Protein AF-A0A812WYD0-F1 (afdb_monomer_lite)

Sequence (330 aa):
MAATAWLPIARGDALPENALAVGTYGVDGMVYVGRLNGEVGKINLKDGKMWNFRAHHQSHSYNAEILTCSEVYKWVALNKGDPIPAHAVAGGQTPTDGLVFVGHSSLEPGKINVSDGKMNHFWSHNQGKCYSALILVVEPAVAEVAPLEPDRPARVGPAAPSLPSSFPNLVRLSQEELAQLKANEVLQRDLLQDLPGVQDYIGQLRELSQENAKRAEELLLRQEGVQGLIQQYEQDLASTHSLRSRVLDLAAERDRVKAQQSPDVLARRLQTEAAADDHEAEAILTDVLEQAQSLEASSLSDFSRKFLQSKKQKHAKLALKEMILMPGTN

pLDDT: mean 92.48, std 9.98, range [46.47, 98.69]

Radius of gyration: 42.1 Å; chains: 1; bounding box: 96×55×134 Å

Foldseek 3Di:
DPQKDWAKFFAPAADDPQFAWLAQDDPLGIWTWWADPLWIWTFGDDPNGTHWTFWQPRHTDRITITMGGPADKDWAKAFAFAADDPQFAWSGQDPVQGTWGWWADPSTIGTFGDDPRTTHWTAYNPPGTDRMTTTMHGDPPPVCCPVPPPPVPPPPQPPQQDDDPDDPVVVPDDPVVVVVCVVDPVNVVVSVCPDPSNVVSVVSVVVVVVVVVVVVVVVVVVVVVVVVVVVVVVVVVVVVVVVVVVVVVVVVVVVVVCVCVQLVNLLVVLLVLLVVLVVVLVVLVVVCVVVVVDDDPVNVVVSVVSSVVSNVSSVVSNVVSVVSPPPDPD

Structure (mmCIF, N/CA/C/O backbone):
data_AF-A0A812WYD0-F1
#
_entry.id   AF-A0A812WYD0-F1
#
loop_
_atom_site.group_PDB
_atom_site.id
_atom_site.type_symbol
_atom_site.label_atom_id
_atom_site.label_alt_id
_atom_site.label_comp_id
_atom_site.label_asym_id
_atom_site.label_entity_id
_atom_site.label_seq_id
_atom_site.pdbx_PDB_ins_code
_atom_site.Cartn_x
_atom_site.Cartn_y
_atom_site.Cartn_z
_atom_site.occupancy
_atom_site.B_iso_or_equiv
_atom_site.auth_seq_id
_atom_site.auth_comp_id
_atom_site.auth_asym_id
_atom_site.auth_atom_id
_atom_site.pdbx_PDB_model_num
ATOM 1 N N . MET A 1 1 ? 24.727 -7.096 -4.965 1.00 62.03 1 MET A N 1
ATOM 2 C CA . MET A 1 1 ? 24.140 -6.990 -3.608 1.00 62.03 1 MET A CA 1
ATOM 3 C C . MET A 1 1 ? 22.852 -7.797 -3.590 1.00 62.03 1 MET A C 1
ATOM 5 O O . MET A 1 1 ? 22.341 -8.080 -4.665 1.00 62.03 1 MET A O 1
ATOM 9 N N . ALA A 1 2 ? 22.359 -8.228 -2.427 1.00 81.25 2 ALA A N 1
ATOM 10 C CA . ALA A 1 2 ? 21.029 -8.836 -2.371 1.00 81.25 2 ALA A CA 1
ATOM 11 C C . ALA A 1 2 ? 19.978 -7.790 -2.776 1.00 81.25 2 ALA A C 1
ATOM 13 O O . ALA A 1 2 ? 20.104 -6.635 -2.378 1.00 81.25 2 ALA A O 1
ATOM 14 N N . ALA A 1 3 ? 18.961 -8.200 -3.538 1.00 92.19 3 ALA A N 1
ATOM 15 C CA . ALA A 1 3 ? 17.892 -7.314 -4.007 1.00 92.19 3 ALA A CA 1
ATOM 16 C C . ALA A 1 3 ? 17.149 -6.608 -2.860 1.00 92.19 3 ALA A C 1
ATOM 18 O O . ALA A 1 3 ? 16.684 -5.478 -2.996 1.00 92.19 3 ALA A O 1
ATOM 19 N N . THR A 1 4 ? 17.073 -7.288 -1.715 1.00 96.94 4 THR A N 1
ATOM 20 C CA . THR A 1 4 ? 16.511 -6.771 -0.471 1.00 96.94 4 THR A CA 1
ATOM 21 C C . THR A 1 4 ? 17.482 -6.968 0.675 1.00 96.94 4 THR A C 1
ATOM 23 O O . THR A 1 4 ? 18.112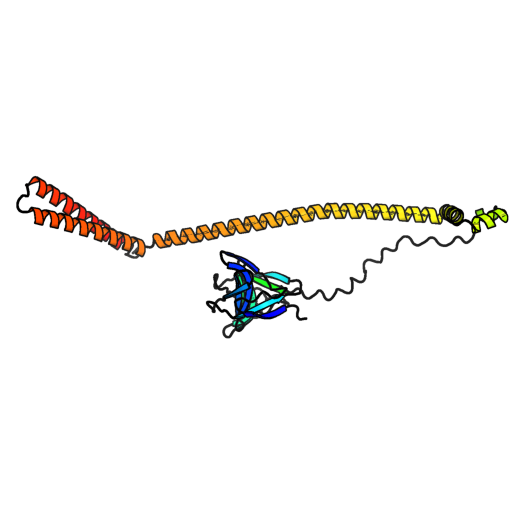 -8.027 0.772 1.00 96.94 4 THR A O 1
ATOM 26 N N . ALA A 1 5 ? 17.533 -6.008 1.591 1.00 97.44 5 ALA A N 1
ATOM 27 C CA . ALA A 1 5 ? 18.286 -6.126 2.830 1.00 97.44 5 ALA A CA 1
ATOM 28 C C . ALA A 1 5 ? 17.472 -5.613 4.020 1.00 97.44 5 ALA A C 1
ATOM 30 O O . ALA A 1 5 ? 16.655 -4.705 3.897 1.00 97.44 5 ALA A O 1
ATOM 31 N N . TRP A 1 6 ? 17.717 -6.205 5.185 1.00 98.31 6 TRP A N 1
ATOM 32 C CA . TRP A 1 6 ? 17.203 -5.720 6.459 1.00 98.31 6 TRP A CA 1
ATOM 33 C C . TRP A 1 6 ? 18.342 -5.011 7.180 1.00 98.31 6 TRP A C 1
ATOM 35 O O . TRP A 1 6 ? 19.369 -5.628 7.460 1.00 98.31 6 TRP A O 1
ATOM 45 N N . LEU A 1 7 ? 18.186 -3.712 7.422 1.00 98.19 7 LEU A N 1
ATOM 46 C CA . LEU A 1 7 ? 19.214 -2.880 8.045 1.00 98.19 7 LEU A CA 1
ATOM 47 C C . LEU A 1 7 ? 18.763 -2.453 9.440 1.00 98.19 7 LEU A C 1
ATOM 49 O O . LEU A 1 7 ? 17.610 -2.049 9.583 1.00 98.19 7 LEU A O 1
ATOM 53 N N . PRO A 1 8 ? 19.625 -2.510 10.468 1.00 98.44 8 PRO A N 1
ATOM 54 C CA . PRO A 1 8 ? 19.265 -2.019 11.791 1.00 98.44 8 PRO A CA 1
ATOM 55 C C . PRO A 1 8 ? 18.945 -0.521 11.731 1.00 98.44 8 PRO A C 1
ATOM 57 O O . PRO A 1 8 ? 19.616 0.235 11.030 1.00 98.44 8 PRO A O 1
ATOM 60 N N . ILE A 1 9 ? 17.924 -0.098 12.472 1.00 98.69 9 ILE A N 1
ATOM 61 C CA . ILE A 1 9 ? 17.538 1.306 12.601 1.00 98.69 9 ILE A CA 1
ATOM 62 C C . ILE A 1 9 ? 17.024 1.591 14.014 1.00 98.69 9 ILE A C 1
ATOM 64 O O . ILE A 1 9 ? 16.262 0.802 14.588 1.00 98.69 9 ILE A O 1
ATOM 68 N N . ALA A 1 10 ? 17.425 2.729 14.572 1.00 98.56 10 ALA A N 1
ATOM 69 C CA . ALA A 1 10 ? 16.979 3.218 15.866 1.00 98.56 10 ALA A CA 1
ATOM 70 C C . ALA A 1 10 ? 16.216 4.543 15.738 1.00 98.56 10 ALA A C 1
ATOM 72 O O . ALA A 1 10 ? 16.289 5.260 14.739 1.00 98.56 10 ALA A O 1
ATOM 73 N N . ARG A 1 11 ? 15.456 4.891 16.778 1.00 98.38 11 ARG A N 1
ATOM 74 C CA . ARG A 1 11 ? 14.742 6.169 16.853 1.00 98.38 11 ARG A CA 1
ATOM 75 C C . ARG A 1 11 ? 15.717 7.339 16.701 1.00 98.38 11 ARG A C 1
ATOM 77 O O . ARG A 1 11 ? 16.665 7.469 17.467 1.00 98.38 11 ARG A O 1
ATOM 84 N N . GLY A 1 12 ? 15.390 8.253 15.792 1.00 98.25 12 GLY A N 1
ATOM 85 C CA . GLY A 1 12 ? 16.189 9.438 15.482 1.00 98.25 12 GLY A CA 1
ATOM 86 C C . GLY A 1 12 ? 17.184 9.238 14.338 1.00 98.25 12 GLY A C 1
ATOM 87 O O . GLY A 1 12 ? 17.736 10.233 13.857 1.00 98.25 12 GLY A O 1
ATOM 88 N N . ASP A 1 13 ? 17.362 8.006 13.862 1.00 98.62 13 ASP A N 1
ATOM 89 C CA . ASP A 1 13 ? 18.187 7.729 12.692 1.00 98.62 13 ASP A CA 1
ATOM 90 C C . ASP A 1 13 ? 17.505 8.224 11.416 1.00 98.62 13 ASP A C 1
ATOM 92 O O . ASP A 1 13 ? 16.274 8.211 11.278 1.00 98.62 13 ASP A O 1
ATOM 96 N N . ALA A 1 14 ? 18.325 8.668 10.465 1.00 98.44 14 ALA A N 1
ATOM 97 C CA . ALA A 1 14 ? 17.870 8.895 9.103 1.00 98.44 14 ALA A CA 1
ATOM 98 C C . ALA A 1 14 ? 17.524 7.554 8.444 1.00 98.44 14 ALA A C 1
ATOM 100 O O . ALA A 1 14 ? 18.123 6.522 8.752 1.00 98.44 14 ALA A O 1
ATOM 101 N N . LEU A 1 15 ? 16.563 7.573 7.523 1.00 98.50 15 LEU A N 1
ATOM 102 C CA . LEU A 1 15 ? 16.261 6.384 6.740 1.00 98.50 15 LEU A CA 1
ATOM 103 C C . LEU A 1 15 ? 17.431 6.051 5.805 1.00 98.50 15 LEU A C 1
ATOM 105 O O . LEU A 1 15 ? 17.994 6.968 5.201 1.00 98.50 15 LEU A O 1
ATOM 109 N N . PRO A 1 16 ? 17.791 4.765 5.657 1.00 98.06 16 PRO A N 1
ATOM 110 C CA . PRO A 1 16 ? 18.748 4.359 4.644 1.00 98.06 16 PRO A CA 1
ATOM 111 C C . PRO A 1 16 ? 18.184 4.609 3.243 1.00 98.06 16 PRO A C 1
ATOM 113 O O . PRO A 1 16 ? 16.968 4.656 3.031 1.00 98.06 16 PRO A O 1
ATOM 116 N N . GLU A 1 17 ? 19.084 4.728 2.271 1.00 96.69 17 GLU A N 1
ATOM 117 C CA . GLU A 1 17 ? 18.706 4.779 0.864 1.00 96.69 17 GLU A CA 1
ATOM 118 C C . GLU A 1 17 ? 17.900 3.528 0.482 1.00 96.69 17 GLU A C 1
ATOM 120 O O . GLU A 1 17 ? 18.163 2.424 0.968 1.00 96.69 17 GLU A O 1
ATOM 125 N N . ASN A 1 18 ? 16.904 3.705 -0.387 1.00 97.19 18 ASN A N 1
ATOM 126 C CA . ASN A 1 18 ? 16.014 2.639 -0.852 1.00 97.19 18 ASN A CA 1
ATOM 127 C C . ASN A 1 18 ? 15.172 1.973 0.252 1.00 97.19 18 ASN A C 1
ATOM 129 O O . ASN A 1 18 ? 14.714 0.842 0.077 1.00 97.19 18 ASN A O 1
ATOM 133 N N . ALA A 1 19 ? 14.952 2.651 1.387 1.00 97.94 19 ALA A N 1
ATOM 134 C CA . ALA A 1 19 ? 13.981 2.220 2.388 1.00 97.94 19 ALA A CA 1
ATOM 135 C C . ALA A 1 19 ? 12.588 2.049 1.759 1.00 97.94 19 ALA A C 1
ATOM 137 O O . ALA A 1 19 ? 12.065 2.957 1.110 1.00 97.94 19 ALA A O 1
ATOM 138 N N . LEU A 1 20 ? 11.974 0.885 1.969 1.00 97.75 20 LEU A N 1
ATOM 139 C CA . LEU A 1 20 ? 10.729 0.526 1.302 1.00 97.75 20 LEU A CA 1
ATOM 140 C C . LEU A 1 20 ? 9.522 1.207 1.962 1.00 97.75 20 LEU A C 1
ATOM 142 O O . LEU A 1 20 ? 9.038 0.771 3.014 1.00 97.75 20 LEU A O 1
ATOM 146 N N . ALA A 1 21 ? 9.025 2.263 1.322 1.00 97.69 21 ALA A N 1
ATOM 147 C CA . ALA A 1 21 ? 7.782 2.929 1.690 1.00 97.69 21 ALA A CA 1
ATOM 148 C C . ALA A 1 21 ? 6.563 2.128 1.203 1.00 97.69 21 ALA A C 1
ATOM 150 O O . ALA A 1 21 ? 6.546 1.624 0.082 1.00 97.69 21 ALA A O 1
ATOM 151 N N . VAL A 1 22 ? 5.524 2.038 2.035 1.00 96.50 22 VAL A N 1
ATOM 152 C CA . VAL A 1 22 ? 4.245 1.408 1.657 1.00 96.50 22 VAL A CA 1
ATOM 153 C C . VAL A 1 22 ? 3.220 2.450 1.217 1.00 96.50 22 VAL A C 1
ATOM 155 O O . VAL A 1 22 ? 2.427 2.197 0.314 1.00 96.50 22 VAL A O 1
ATOM 158 N N . GLY A 1 23 ? 3.224 3.623 1.851 1.00 92.88 23 GLY A N 1
ATOM 159 C CA . GLY A 1 23 ? 2.300 4.714 1.555 1.00 92.88 23 GLY A CA 1
ATOM 160 C C . GLY A 1 23 ? 2.009 5.585 2.774 1.00 92.88 23 GLY A C 1
ATOM 161 O O . GLY A 1 23 ? 2.619 5.428 3.832 1.00 92.88 23 GLY A O 1
ATOM 162 N N . THR A 1 24 ? 1.062 6.509 2.624 1.00 92.88 24 THR A N 1
ATOM 163 C CA . THR A 1 24 ? 0.614 7.390 3.711 1.00 92.88 24 THR A CA 1
ATOM 164 C C . THR A 1 24 ? -0.497 6.724 4.521 1.00 92.88 24 THR A C 1
ATOM 166 O O . THR A 1 24 ? -1.505 6.300 3.957 1.00 92.88 24 THR A O 1
ATOM 169 N N . TYR A 1 25 ? -0.347 6.665 5.844 1.00 89.19 25 TYR A N 1
ATOM 170 C CA . TYR A 1 25 ? -1.279 5.998 6.748 1.00 89.19 25 TYR A CA 1
ATOM 171 C C . TYR A 1 25 ? -1.790 6.940 7.851 1.00 89.19 25 TYR A C 1
ATOM 173 O O . TYR A 1 25 ? -1.135 7.149 8.872 1.00 89.19 25 TYR A O 1
ATOM 181 N N . GLY A 1 26 ? -2.997 7.485 7.672 1.00 89.88 26 GLY A N 1
ATOM 182 C CA . GLY A 1 26 ? -3.686 8.297 8.683 1.00 89.88 26 GLY A CA 1
ATOM 183 C C . GLY A 1 26 ? -2.818 9.428 9.251 1.00 89.88 26 GLY A C 1
ATOM 184 O O . GLY A 1 26 ? -2.253 10.223 8.506 1.00 89.88 26 GLY A O 1
ATOM 185 N N . VAL A 1 27 ? -2.705 9.477 10.582 1.00 89.19 27 VAL A N 1
ATOM 186 C CA . VAL A 1 27 ? -1.883 10.466 11.307 1.00 89.19 27 VAL A CA 1
ATOM 187 C C . VAL A 1 27 ? -0.388 10.132 11.334 1.00 89.19 27 VAL A C 1
ATOM 189 O O . VAL A 1 27 ? 0.410 10.994 11.687 1.00 89.19 27 VAL A O 1
ATOM 192 N N . ASP A 1 28 ? -0.000 8.900 10.980 1.00 90.12 28 ASP A N 1
ATOM 193 C CA . ASP A 1 28 ? 1.402 8.457 10.991 1.00 90.12 28 ASP A CA 1
ATOM 194 C C . ASP A 1 28 ? 2.197 9.013 9.791 1.00 90.12 28 ASP A C 1
ATOM 196 O O . ASP A 1 28 ? 3.426 8.948 9.785 1.00 90.12 28 ASP A O 1
ATOM 200 N N . GLY A 1 29 ? 1.518 9.565 8.777 1.00 94.88 29 GLY A N 1
ATOM 201 C CA . GLY A 1 29 ? 2.159 10.027 7.547 1.00 94.88 29 GLY A CA 1
ATOM 202 C C . GLY A 1 29 ? 2.693 8.860 6.713 1.00 94.88 29 GLY A C 1
ATOM 203 O O . GLY A 1 29 ? 2.079 7.795 6.669 1.00 94.88 29 GLY A O 1
ATOM 204 N N . MET A 1 30 ? 3.816 9.063 6.023 1.00 97.31 30 MET A N 1
ATOM 205 C CA . MET A 1 30 ? 4.474 8.007 5.247 1.00 97.31 30 MET A CA 1
ATOM 206 C C . MET A 1 30 ? 4.996 6.901 6.174 1.00 97.31 30 MET A C 1
ATOM 208 O O . MET A 1 30 ? 5.739 7.185 7.117 1.00 97.31 30 MET A O 1
ATOM 212 N N . VAL A 1 31 ? 4.646 5.647 5.887 1.00 97.88 31 VAL A N 1
ATOM 213 C CA . VAL A 1 31 ? 5.094 4.478 6.654 1.00 97.88 31 VAL A CA 1
ATOM 214 C C . VAL A 1 31 ? 5.968 3.548 5.821 1.00 97.88 31 VAL A C 1
ATOM 216 O O . VAL A 1 31 ? 5.783 3.389 4.612 1.00 97.88 31 VAL A O 1
ATOM 219 N N . TYR A 1 32 ? 6.912 2.908 6.503 1.00 98.50 32 TYR A N 1
ATOM 220 C CA . TYR A 1 32 ? 7.924 2.037 5.914 1.00 98.50 32 TYR A CA 1
ATOM 221 C C . TYR A 1 32 ? 7.813 0.626 6.477 1.00 98.50 32 TYR A C 1
ATOM 223 O O . TYR A 1 32 ? 7.309 0.422 7.587 1.00 98.50 32 TYR A O 1
ATOM 231 N N . VAL A 1 33 ? 8.293 -0.354 5.716 1.00 98.38 33 VAL A N 1
ATOM 232 C CA . VAL A 1 33 ? 8.345 -1.745 6.171 1.00 98.38 33 VAL A CA 1
ATOM 233 C C . VAL A 1 33 ? 9.499 -1.924 7.151 1.00 98.38 33 VAL A C 1
ATOM 235 O O . VAL A 1 33 ? 10.663 -1.731 6.801 1.00 98.38 33 VAL A O 1
ATOM 238 N N . GLY A 1 34 ? 9.176 -2.343 8.371 1.00 98.44 34 GLY A N 1
ATOM 239 C CA . GLY A 1 34 ? 10.163 -2.759 9.360 1.00 98.44 34 GLY A CA 1
ATOM 240 C C . GLY A 1 34 ? 9.911 -4.170 9.866 1.00 98.44 34 GLY A C 1
ATOM 241 O O . GLY A 1 34 ? 8.850 -4.752 9.625 1.00 98.44 34 GLY A O 1
ATOM 242 N N . ARG A 1 35 ? 10.866 -4.704 10.621 1.00 98.38 35 ARG A N 1
ATOM 243 C CA . ARG A 1 35 ? 10.666 -5.902 11.435 1.00 98.38 35 ARG A CA 1
ATOM 244 C C . ARG A 1 35 ? 11.405 -5.809 12.762 1.00 98.38 35 ARG A C 1
ATOM 246 O O . ARG A 1 35 ? 12.396 -5.095 12.882 1.00 98.38 35 ARG A O 1
ATOM 253 N N . LEU A 1 36 ? 10.958 -6.587 13.739 1.00 98.19 36 LEU A N 1
ATOM 254 C CA . LEU A 1 36 ? 11.714 -6.848 14.961 1.00 98.19 36 LEU A CA 1
ATOM 255 C C . LEU A 1 36 ? 11.460 -8.285 15.406 1.00 98.19 36 LEU A C 1
ATOM 257 O O . LEU A 1 36 ? 10.308 -8.703 15.505 1.00 98.19 36 LEU A O 1
ATOM 261 N N . ASN A 1 37 ? 12.527 -9.039 15.683 1.00 97.06 37 ASN A N 1
ATOM 262 C CA . ASN A 1 37 ? 12.451 -10.458 16.061 1.00 97.06 37 ASN A CA 1
ATOM 263 C C . ASN A 1 37 ? 11.669 -11.305 15.037 1.00 97.06 37 ASN A C 1
ATOM 265 O O . ASN A 1 37 ? 10.836 -12.132 15.401 1.00 97.06 37 ASN A O 1
ATOM 269 N N . GLY A 1 38 ? 11.891 -11.040 13.745 1.00 96.75 38 GLY A N 1
ATOM 270 C CA . GLY A 1 38 ? 11.232 -11.736 12.637 1.00 96.75 38 GLY A CA 1
ATOM 271 C C . GLY A 1 38 ? 9.775 -11.335 12.373 1.00 96.75 38 GLY A C 1
ATOM 272 O O . GLY A 1 38 ? 9.212 -11.765 11.368 1.00 96.75 38 GLY A O 1
ATOM 273 N N . GLU A 1 39 ? 9.160 -10.498 13.215 1.00 98.00 39 GLU A N 1
ATOM 274 C CA . GLU A 1 39 ? 7.801 -9.998 13.001 1.00 98.00 39 GLU A CA 1
ATOM 275 C C . GLU A 1 39 ? 7.809 -8.697 12.188 1.00 98.00 39 GLU A C 1
ATOM 277 O O . GLU A 1 39 ? 8.424 -7.715 12.598 1.00 98.00 39 GLU A O 1
ATOM 282 N N . VAL A 1 40 ? 7.101 -8.689 11.053 1.00 98.31 40 VAL A N 1
ATOM 283 C CA . VAL A 1 40 ? 6.966 -7.529 10.155 1.00 98.31 40 VAL A CA 1
ATOM 284 C C . VAL A 1 40 ? 5.912 -6.551 10.675 1.00 98.31 40 VAL A C 1
ATOM 286 O O . VAL A 1 40 ? 4.850 -6.958 11.153 1.00 98.31 40 VAL A O 1
ATOM 289 N N . GLY A 1 41 ? 6.183 -5.256 10.537 1.00 98.12 41 GLY A N 1
ATOM 290 C CA . GLY A 1 41 ? 5.293 -4.179 10.953 1.00 98.12 41 GLY A CA 1
ATOM 291 C C . GLY A 1 41 ? 5.621 -2.842 10.291 1.00 98.12 41 GLY A C 1
ATOM 292 O O . GLY A 1 41 ? 6.342 -2.780 9.293 1.00 98.12 41 GLY A O 1
ATOM 293 N N . LYS A 1 42 ? 5.080 -1.760 10.855 1.00 97.88 42 LYS A N 1
ATOM 294 C CA . LYS A 1 42 ? 5.245 -0.393 10.348 1.00 97.88 42 LYS A CA 1
ATOM 295 C C . LYS A 1 42 ? 6.351 0.345 11.084 1.00 97.88 42 LYS A C 1
ATOM 297 O O . LYS A 1 42 ? 6.417 0.290 12.309 1.00 97.88 42 LYS A O 1
ATOM 302 N N . ILE A 1 43 ? 7.142 1.108 10.341 1.00 98.56 43 ILE A N 1
ATOM 303 C CA . ILE A 1 43 ? 7.973 2.192 10.862 1.00 98.56 43 ILE A CA 1
ATOM 304 C C . ILE A 1 43 ? 7.311 3.512 10.474 1.00 98.56 43 ILE A C 1
ATOM 306 O O . ILE A 1 43 ? 7.043 3.738 9.295 1.00 98.56 43 ILE A O 1
ATOM 310 N N . ASN A 1 44 ? 7.040 4.373 11.455 1.00 97.88 44 ASN A N 1
ATOM 311 C CA . ASN A 1 44 ? 6.599 5.746 11.210 1.00 97.88 44 ASN A CA 1
ATOM 312 C C . ASN A 1 44 ? 7.737 6.742 11.448 1.00 97.88 44 ASN A C 1
ATOM 314 O O . ASN A 1 44 ? 8.742 6.423 12.095 1.00 97.88 44 ASN A O 1
ATOM 318 N N . LEU A 1 45 ? 7.574 7.947 10.901 1.00 98.06 45 LEU A N 1
ATOM 319 C CA . LEU A 1 45 ? 8.593 8.985 10.952 1.00 98.06 45 LEU A CA 1
ATOM 320 C C . LEU A 1 45 ? 8.188 10.152 11.842 1.00 98.06 45 LEU A C 1
ATOM 322 O O . LEU A 1 45 ? 7.011 10.454 12.025 1.00 98.06 45 LEU A O 1
ATOM 326 N N . LYS A 1 46 ? 9.202 10.852 12.337 1.00 97.50 46 LYS A N 1
ATOM 327 C CA . LYS A 1 46 ? 9.086 12.183 12.918 1.00 97.50 46 LYS A CA 1
ATOM 328 C C . LYS A 1 46 ? 10.258 13.008 12.407 1.00 97.50 46 LYS A C 1
ATOM 330 O O . LYS A 1 46 ? 11.400 12.574 12.520 1.00 97.50 46 LYS A O 1
ATOM 335 N N . ASP A 1 47 ? 9.967 14.152 11.794 1.00 97.06 47 ASP A N 1
ATOM 336 C CA . ASP A 1 47 ? 10.978 15.049 11.215 1.00 97.06 47 ASP A CA 1
ATOM 337 C C . ASP A 1 47 ? 11.913 14.334 10.213 1.00 97.06 47 ASP A C 1
ATOM 339 O O . ASP A 1 47 ? 13.129 14.517 10.217 1.00 97.06 47 ASP A O 1
ATOM 343 N N . GLY A 1 48 ? 11.340 13.451 9.381 1.00 96.50 48 GLY A N 1
ATOM 344 C CA . GLY A 1 48 ? 12.068 12.672 8.366 1.00 96.50 48 GLY A CA 1
ATOM 345 C C . GLY A 1 48 ? 12.941 11.535 8.913 1.00 96.50 48 GLY A C 1
ATOM 346 O O . GLY A 1 48 ? 13.645 10.882 8.146 1.00 96.50 48 GLY A O 1
ATOM 347 N N . LYS A 1 49 ? 12.900 11.283 10.223 1.00 98.44 49 LYS A N 1
ATOM 348 C CA . LYS A 1 49 ? 13.707 10.273 10.918 1.00 98.44 49 LYS A CA 1
ATOM 349 C C . LYS A 1 49 ? 12.832 9.175 11.501 1.00 98.44 49 LYS A C 1
ATOM 351 O O . LYS A 1 49 ? 11.652 9.404 11.773 1.00 98.44 49 LYS A O 1
ATOM 356 N N . MET A 1 50 ? 13.406 7.994 11.721 1.00 98.25 50 MET A N 1
ATOM 357 C CA . MET A 1 50 ? 12.716 6.874 12.367 1.00 98.25 50 MET A CA 1
ATOM 358 C C . MET A 1 50 ? 12.150 7.322 13.721 1.00 98.25 50 MET A C 1
ATOM 360 O O . MET A 1 50 ? 12.874 7.881 14.549 1.00 98.25 50 MET A O 1
ATOM 364 N N . TRP A 1 51 ? 10.857 7.090 13.958 1.00 98.19 51 TRP A N 1
ATOM 365 C CA . TRP A 1 51 ? 10.208 7.429 15.223 1.00 98.19 51 TRP A CA 1
ATOM 366 C C . TRP A 1 51 ? 9.841 6.199 16.048 1.00 98.19 51 TRP A C 1
ATOM 368 O O . TRP A 1 51 ? 10.318 6.072 17.177 1.00 98.19 51 TRP A O 1
ATOM 378 N N . ASN A 1 52 ? 9.002 5.301 15.525 1.00 98.19 52 ASN A N 1
ATOM 379 C CA . ASN A 1 52 ? 8.672 4.029 16.170 1.00 98.19 52 ASN A CA 1
ATOM 380 C C . ASN A 1 52 ? 8.490 2.911 15.152 1.00 98.19 52 ASN A C 1
ATOM 382 O O . ASN A 1 52 ? 7.948 3.126 14.069 1.00 98.19 52 ASN A O 1
ATOM 386 N N . PHE A 1 53 ? 8.820 1.697 15.582 1.00 98.31 53 PHE A N 1
ATOM 387 C CA . PHE A 1 53 ? 8.326 0.464 14.985 1.00 98.31 53 PHE A CA 1
ATOM 388 C C . PHE A 1 53 ? 7.069 -0.020 15.721 1.00 98.31 53 PHE A C 1
ATOM 390 O O . PHE A 1 53 ? 7.030 0.041 16.951 1.00 98.31 53 PHE A O 1
ATOM 397 N N . ARG A 1 54 ? 6.056 -0.513 14.999 1.00 97.75 54 ARG A N 1
ATOM 398 C CA . ARG A 1 54 ? 4.838 -1.133 15.554 1.00 97.75 54 ARG A CA 1
ATOM 399 C C . ARG A 1 54 ? 4.456 -2.378 14.763 1.00 97.75 54 ARG A C 1
ATOM 401 O O . ARG A 1 54 ? 4.428 -2.336 13.535 1.00 97.75 54 ARG A O 1
ATOM 408 N N . ALA A 1 55 ? 4.079 -3.445 15.457 1.00 97.44 55 ALA A N 1
ATOM 409 C CA . ALA A 1 55 ? 3.588 -4.679 14.845 1.00 97.44 55 ALA A CA 1
ATOM 410 C C . ALA A 1 55 ? 2.364 -5.218 15.598 1.00 97.44 55 ALA A C 1
ATOM 412 O O . ALA A 1 55 ? 1.874 -4.591 16.536 1.00 97.44 55 ALA A O 1
ATOM 413 N N . HIS A 1 56 ? 1.849 -6.375 15.182 1.00 94.94 56 HIS A N 1
ATOM 414 C CA . HIS A 1 56 ? 0.675 -6.979 15.811 1.00 94.94 56 HIS A CA 1
ATOM 415 C C . HIS A 1 56 ? 0.918 -7.337 17.288 1.00 94.94 56 HIS A C 1
ATOM 417 O O . HIS A 1 56 ? 0.132 -6.945 18.144 1.00 94.94 56 HIS A O 1
ATOM 423 N N . HIS A 1 57 ? 2.022 -8.024 17.609 1.00 92.56 57 HIS A N 1
ATOM 424 C CA . HIS A 1 57 ? 2.334 -8.407 18.995 1.00 92.56 57 HIS A CA 1
ATOM 425 C C . HIS A 1 57 ? 3.255 -7.416 19.713 1.00 92.56 57 HIS A C 1
ATOM 427 O O . HIS A 1 57 ? 3.566 -7.599 20.889 1.00 92.56 57 HIS A O 1
ATOM 433 N N . GLN A 1 58 ? 3.688 -6.355 19.030 1.00 86.75 58 GLN A N 1
ATOM 434 C CA . GLN A 1 58 ? 4.590 -5.355 19.587 1.00 86.75 58 GLN A CA 1
ATOM 435 C C . GLN A 1 58 ? 3.920 -3.987 19.610 1.00 86.75 58 GLN A C 1
ATOM 437 O O . GLN A 1 58 ? 3.661 -3.396 18.563 1.00 86.75 58 GLN A O 1
ATOM 442 N N . SER A 1 59 ? 3.678 -3.469 20.819 1.00 88.62 59 SER A N 1
ATOM 443 C CA . SER A 1 59 ? 3.056 -2.155 21.027 1.00 88.62 59 SER A CA 1
ATOM 444 C C . SER A 1 59 ? 3.826 -1.049 20.303 1.00 88.62 59 SER A C 1
ATOM 446 O O . SER A 1 59 ? 3.288 -0.394 19.408 1.00 88.62 59 SER A O 1
ATOM 448 N N . HIS A 1 60 ? 5.087 -0.850 20.688 1.00 93.06 60 HIS A N 1
ATOM 449 C CA . HIS A 1 60 ? 6.038 0.017 20.010 1.00 93.06 60 HIS A CA 1
ATOM 450 C C . HIS A 1 60 ? 7.470 -0.376 20.391 1.00 93.06 60 HIS A C 1
ATOM 452 O O . HIS A 1 60 ? 7.707 -0.857 21.498 1.00 93.06 60 HIS A O 1
ATOM 458 N N . SER A 1 61 ? 8.419 -0.143 19.487 1.00 97.69 61 SER A N 1
ATOM 459 C CA . SER A 1 61 ? 9.854 -0.276 19.745 1.00 97.69 61 SER A CA 1
ATOM 460 C C . SER A 1 61 ? 10.620 0.910 19.163 1.00 97.69 61 SER A C 1
ATOM 462 O O . SER A 1 61 ? 10.224 1.485 18.145 1.00 97.69 61 SER A O 1
ATOM 464 N N . TYR A 1 62 ? 11.730 1.259 19.814 1.00 98.25 62 TYR A N 1
ATOM 465 C CA . TYR A 1 62 ? 12.670 2.292 19.367 1.00 98.25 62 TYR A CA 1
ATOM 466 C C . TYR A 1 62 ? 13.833 1.731 18.555 1.00 98.25 62 TYR A C 1
ATOM 468 O O . TYR A 1 62 ? 14.631 2.507 18.050 1.00 98.25 62 TYR A O 1
ATOM 476 N N . ASN A 1 63 ? 13.927 0.407 18.441 1.00 98.25 63 ASN A N 1
ATOM 477 C CA . ASN A 1 63 ? 14.915 -0.285 17.624 1.00 98.25 63 ASN A CA 1
ATOM 478 C C . ASN A 1 63 ? 14.195 -1.326 16.771 1.00 98.25 63 ASN A C 1
ATOM 480 O O . ASN A 1 63 ? 13.286 -2.009 17.257 1.00 98.25 63 ASN A O 1
ATOM 484 N N . ALA A 1 64 ? 14.593 -1.434 15.514 1.00 98.38 64 ALA A N 1
ATOM 485 C CA . ALA A 1 64 ? 14.053 -2.389 14.561 1.00 98.38 64 ALA A CA 1
ATOM 486 C C . ALA A 1 64 ? 15.081 -2.658 13.460 1.00 98.38 64 ALA A C 1
ATOM 488 O O . ALA A 1 64 ? 16.188 -2.121 13.468 1.00 98.38 64 ALA A O 1
ATOM 489 N N . GLU A 1 65 ? 14.692 -3.470 12.492 1.00 98.62 65 GLU A N 1
ATOM 490 C CA . GLU A 1 65 ? 15.306 -3.485 11.175 1.00 98.62 65 GLU A CA 1
ATOM 491 C C . GLU A 1 65 ? 14.337 -2.840 10.174 1.00 98.62 65 GLU A C 1
ATOM 493 O O . GLU A 1 65 ? 13.123 -3.036 10.271 1.00 98.62 65 GLU A O 1
ATOM 498 N N . ILE A 1 66 ? 14.852 -2.089 9.206 1.00 98.69 66 ILE A N 1
ATOM 499 C CA . ILE A 1 66 ? 14.095 -1.535 8.081 1.00 98.69 66 ILE A CA 1
ATOM 500 C C . ILE A 1 66 ? 14.430 -2.296 6.803 1.00 98.69 66 ILE A C 1
ATOM 502 O O . ILE A 1 66 ? 15.583 -2.664 6.575 1.00 98.69 66 ILE A O 1
ATOM 506 N N . LEU A 1 67 ? 13.415 -2.544 5.980 1.00 98.50 67 LEU A N 1
ATOM 507 C CA . LEU A 1 67 ? 13.596 -3.183 4.686 1.00 98.50 67 LEU A CA 1
ATOM 508 C C . LEU A 1 67 ? 14.066 -2.155 3.657 1.00 98.50 67 LEU A C 1
ATOM 510 O O . LEU A 1 67 ? 13.399 -1.140 3.447 1.00 98.50 67 LEU A O 1
ATOM 514 N N . THR A 1 68 ? 15.168 -2.447 2.978 1.00 98.19 68 THR A N 1
ATOM 515 C CA . THR A 1 68 ? 15.580 -1.754 1.756 1.00 98.19 68 THR A CA 1
ATOM 516 C C . THR A 1 68 ? 15.406 -2.664 0.545 1.00 98.19 68 THR A C 1
ATOM 518 O O . THR A 1 68 ? 15.543 -3.886 0.656 1.00 98.19 68 THR A O 1
ATOM 521 N N . CYS A 1 69 ? 15.075 -2.082 -0.608 1.00 96.94 69 CYS A N 1
ATOM 522 C CA . CYS A 1 69 ? 14.896 -2.807 -1.868 1.00 96.94 69 CYS A CA 1
ATOM 523 C C . CYS A 1 69 ? 15.524 -2.017 -3.017 1.00 96.94 69 CYS A C 1
ATOM 525 O O . CYS A 1 69 ? 15.055 -0.928 -3.331 1.00 96.94 69 CYS A O 1
ATOM 527 N N . SER A 1 70 ? 16.579 -2.554 -3.632 1.00 95.25 70 SER A N 1
ATOM 528 C CA . SER A 1 70 ? 17.280 -1.902 -4.750 1.00 95.25 70 SER A CA 1
ATOM 529 C C . SER A 1 70 ? 16.761 -2.319 -6.127 1.00 95.25 70 SER A C 1
ATOM 531 O O . SER A 1 70 ? 17.133 -1.709 -7.122 1.00 95.25 70 SER A O 1
ATOM 533 N N . GLU A 1 71 ? 15.942 -3.369 -6.190 1.00 94.00 71 GLU A N 1
ATOM 534 C CA . GLU A 1 71 ? 15.384 -3.914 -7.432 1.00 94.00 71 GLU A CA 1
ATOM 535 C C . GLU A 1 71 ? 13.930 -3.478 -7.648 1.00 94.00 71 GLU A C 1
ATOM 537 O O . GLU A 1 71 ? 13.260 -2.977 -6.737 1.00 94.00 71 GLU A O 1
ATOM 542 N N . VAL A 1 72 ? 13.426 -3.728 -8.859 1.00 93.50 72 VAL A N 1
ATOM 543 C CA . VAL A 1 72 ? 12.008 -3.556 -9.189 1.00 93.50 72 VAL A CA 1
ATOM 544 C C . VAL A 1 72 ? 11.173 -4.538 -8.371 1.00 93.50 72 VAL A C 1
ATOM 546 O O . VAL A 1 72 ? 11.456 -5.734 -8.291 1.00 93.50 72 VAL A O 1
ATOM 549 N N . TYR A 1 73 ? 10.113 -4.029 -7.757 1.00 96.44 73 TYR A N 1
ATOM 550 C CA . TYR A 1 73 ? 9.184 -4.824 -6.971 1.00 96.44 73 TYR A CA 1
ATOM 551 C C . TYR A 1 73 ? 7.747 -4.469 -7.330 1.00 96.44 73 TYR A C 1
ATOM 553 O O . TYR A 1 73 ? 7.455 -3.407 -7.882 1.00 96.44 73 TYR A O 1
ATOM 561 N N . LYS A 1 74 ? 6.832 -5.363 -6.967 1.00 96.75 74 LYS A N 1
ATOM 562 C CA . LYS A 1 74 ? 5.395 -5.136 -7.071 1.00 96.75 74 LYS A CA 1
ATOM 563 C C . LYS A 1 74 ? 4.649 -5.709 -5.880 1.00 96.75 74 LYS A C 1
ATOM 565 O O . LYS A 1 74 ? 5.095 -6.642 -5.211 1.00 96.75 74 LYS A O 1
ATOM 570 N N . TRP A 1 75 ? 3.470 -5.151 -5.662 1.00 97.94 75 TRP A N 1
ATOM 571 C CA . TRP A 1 75 ? 2.508 -5.605 -4.672 1.00 97.94 75 TRP A CA 1
ATOM 572 C C . TRP A 1 75 ? 1.481 -6.505 -5.356 1.00 97.94 75 TRP A C 1
ATOM 574 O O . TRP A 1 75 ? 0.716 -6.049 -6.203 1.00 97.94 75 TRP A O 1
ATOM 584 N N . VAL A 1 76 ? 1.481 -7.796 -5.022 1.00 97.62 76 VAL A N 1
ATOM 585 C CA . VAL A 1 76 ? 0.583 -8.788 -5.634 1.00 97.62 76 VAL A CA 1
ATOM 586 C C . VAL A 1 76 ? -0.586 -9.059 -4.700 1.00 97.62 76 VAL A C 1
ATOM 588 O O . VAL A 1 76 ? -0.383 -9.339 -3.521 1.00 97.62 76 VAL A O 1
ATOM 591 N N . ALA A 1 77 ? -1.814 -8.974 -5.209 1.00 97.81 77 ALA A N 1
ATOM 592 C CA . ALA A 1 77 ? -3.000 -9.279 -4.416 1.00 97.81 77 ALA A CA 1
ATOM 593 C C . ALA A 1 77 ? -3.031 -10.767 -4.047 1.00 97.81 77 ALA A C 1
ATOM 595 O O . ALA A 1 77 ? -2.820 -11.626 -4.901 1.00 97.81 77 ALA A O 1
ATOM 596 N N . LEU A 1 78 ? -3.311 -11.053 -2.778 1.00 97.62 78 LEU A N 1
ATOM 597 C CA . LEU A 1 78 ? -3.519 -12.394 -2.249 1.00 97.62 78 LEU A CA 1
ATOM 598 C C . LEU A 1 78 ? -4.767 -12.436 -1.374 1.00 97.62 78 LEU A C 1
ATOM 600 O O . LEU A 1 78 ? -5.010 -11.537 -0.564 1.00 97.62 78 LEU A O 1
ATOM 604 N N . ASN A 1 79 ? -5.506 -13.532 -1.490 1.00 97.88 79 ASN A N 1
ATOM 605 C CA . ASN A 1 79 ? -6.564 -13.943 -0.583 1.00 97.88 79 ASN A CA 1
ATOM 606 C C . ASN A 1 79 ? -6.148 -15.204 0.181 1.00 97.88 79 ASN A C 1
ATOM 608 O O . ASN A 1 79 ? -5.263 -15.958 -0.227 1.00 97.88 79 ASN A O 1
ATOM 612 N N . LYS A 1 80 ? -6.808 -15.463 1.309 1.00 98.06 80 LYS A N 1
ATOM 613 C CA . LYS A 1 80 ? -6.598 -16.682 2.088 1.00 98.06 80 LYS A CA 1
ATOM 614 C C . LYS A 1 80 ? -6.787 -17.922 1.207 1.00 98.06 80 LYS A C 1
ATOM 616 O O . LYS A 1 80 ? -7.833 -18.098 0.593 1.00 98.06 80 LYS A O 1
ATOM 621 N N . GLY A 1 81 ? -5.801 -18.814 1.237 1.00 97.69 81 GLY A N 1
ATOM 622 C CA . GLY A 1 81 ? -5.756 -20.038 0.441 1.00 97.69 81 GLY A CA 1
ATOM 623 C C . GLY A 1 81 ? -5.020 -19.893 -0.893 1.00 97.69 81 GLY A C 1
ATOM 624 O O . GLY A 1 81 ? -4.688 -20.921 -1.489 1.00 97.69 81 GLY A O 1
ATOM 625 N N . ASP A 1 82 ? -4.709 -18.670 -1.330 1.00 98.25 82 ASP A N 1
ATOM 626 C CA . ASP A 1 82 ? -3.911 -18.445 -2.534 1.00 98.25 82 ASP A CA 1
ATOM 627 C C . ASP A 1 82 ? -2.454 -18.883 -2.301 1.00 98.25 82 ASP A C 1
ATOM 629 O O . ASP A 1 82 ? -1.926 -18.709 -1.196 1.00 98.25 82 ASP A O 1
ATOM 633 N N . PRO A 1 83 ? -1.779 -19.468 -3.307 1.00 98.50 83 PRO A N 1
ATOM 634 C CA . PRO A 1 83 ? -0.370 -19.833 -3.193 1.00 98.50 83 PRO A CA 1
ATOM 635 C C . PRO A 1 83 ? 0.503 -18.589 -2.990 1.00 98.50 83 PRO A C 1
ATOM 637 O O . PRO A 1 83 ? 0.264 -17.547 -3.599 1.00 98.50 83 PRO A O 1
ATOM 640 N N . ILE A 1 84 ? 1.544 -18.702 -2.162 1.00 98.56 84 ILE A N 1
ATOM 641 C CA . ILE A 1 84 ? 2.535 -17.631 -2.013 1.00 98.56 84 ILE A CA 1
ATOM 642 C C . ILE A 1 84 ? 3.302 -17.482 -3.340 1.00 98.56 84 ILE A C 1
ATOM 644 O O . ILE A 1 84 ? 3.877 -18.469 -3.807 1.00 98.56 84 ILE A O 1
ATOM 648 N N . PRO A 1 85 ? 3.324 -16.288 -3.967 1.00 97.88 85 PRO A N 1
ATOM 649 C CA . PRO A 1 85 ? 4.023 -16.081 -5.227 1.00 97.88 85 PRO A CA 1
ATOM 650 C C . PRO A 1 85 ? 5.517 -16.382 -5.106 1.00 97.88 85 PRO A C 1
ATOM 652 O O . PRO A 1 85 ? 6.140 -16.141 -4.069 1.00 97.88 85 PRO A O 1
ATOM 655 N N . ALA A 1 86 ? 6.111 -16.858 -6.200 1.00 96.75 86 ALA A N 1
ATOM 656 C CA . ALA A 1 86 ? 7.561 -16.955 -6.298 1.00 96.75 86 ALA A CA 1
ATOM 657 C C . ALA A 1 86 ? 8.200 -15.574 -6.069 1.00 96.75 86 ALA A C 1
ATOM 659 O O . ALA A 1 86 ? 7.634 -14.553 -6.457 1.00 96.75 86 ALA A O 1
ATOM 660 N N . HIS A 1 87 ? 9.380 -15.556 -5.446 1.00 96.50 87 HIS A N 1
ATOM 661 C CA . HIS A 1 87 ? 10.124 -14.332 -5.111 1.00 96.50 87 HIS A CA 1
ATOM 662 C C . HIS A 1 87 ? 9.408 -13.380 -4.135 1.00 96.50 87 HIS A C 1
ATOM 664 O O . HIS A 1 87 ? 9.771 -12.206 -4.024 1.00 96.50 87 HIS A O 1
ATOM 670 N N . ALA A 1 88 ? 8.415 -13.877 -3.390 1.00 97.81 88 ALA A N 1
ATOM 671 C CA . ALA A 1 88 ? 7.858 -13.142 -2.265 1.00 97.81 88 ALA A CA 1
ATOM 672 C C . ALA A 1 88 ? 8.932 -12.881 -1.193 1.00 97.81 88 ALA A C 1
ATOM 674 O O . ALA A 1 88 ? 9.716 -13.768 -0.841 1.00 97.81 88 ALA A O 1
ATOM 675 N N . VAL A 1 89 ? 8.959 -11.663 -0.651 1.00 97.94 89 VAL A N 1
ATOM 676 C CA . VAL A 1 89 ? 9.982 -11.250 0.317 1.00 97.94 89 VAL A CA 1
ATOM 677 C C . VAL A 1 89 ? 9.671 -11.822 1.696 1.00 97.94 89 VAL A C 1
ATOM 679 O O . VAL A 1 89 ? 8.652 -11.498 2.314 1.00 97.94 89 VAL A O 1
ATOM 682 N N . ALA A 1 90 ? 10.578 -12.658 2.200 1.00 98.19 90 ALA A N 1
ATOM 683 C CA . ALA A 1 90 ? 10.496 -13.194 3.550 1.00 98.19 90 ALA A CA 1
ATOM 684 C C . ALA A 1 90 ? 10.680 -12.077 4.593 1.00 98.19 90 ALA A C 1
ATOM 686 O O . ALA A 1 90 ? 11.668 -11.339 4.589 1.00 98.19 90 ALA A O 1
ATOM 687 N N . GLY A 1 91 ? 9.726 -11.984 5.516 1.00 97.50 91 GLY A N 1
ATOM 688 C CA . GLY A 1 91 ? 9.775 -11.083 6.663 1.00 97.50 91 GLY A CA 1
ATOM 689 C C . GLY A 1 91 ? 10.696 -11.592 7.768 1.00 97.50 91 GLY A C 1
ATOM 690 O O . GLY A 1 91 ? 11.433 -10.823 8.379 1.00 97.50 91 GLY A O 1
ATOM 691 N N . GLY A 1 92 ? 10.699 -12.903 7.990 1.00 97.62 92 GLY A N 1
ATOM 692 C CA . GLY A 1 92 ? 11.447 -13.558 9.057 1.00 97.62 92 GLY A CA 1
ATOM 693 C C . GLY A 1 92 ? 10.743 -14.831 9.508 1.00 97.62 92 GLY A C 1
ATOM 694 O O . GLY A 1 92 ? 9.903 -15.368 8.786 1.00 97.62 92 GLY A O 1
ATOM 695 N N . GLN A 1 93 ? 11.081 -15.310 10.702 1.00 98.31 93 GLN A N 1
ATOM 696 C CA . GLN A 1 93 ? 10.362 -16.401 11.353 1.00 98.31 93 GLN A CA 1
ATOM 697 C C . GLN A 1 93 ? 9.828 -15.932 12.705 1.00 98.31 93 GLN A C 1
ATOM 699 O O . GLN A 1 93 ? 10.553 -15.269 13.444 1.00 98.31 93 GLN A O 1
ATOM 704 N N . THR A 1 94 ? 8.583 -16.276 13.035 1.00 97.12 94 THR A N 1
ATOM 705 C CA . THR A 1 94 ? 8.001 -16.031 14.364 1.00 97.12 94 THR A CA 1
ATOM 706 C C . THR A 1 94 ? 7.801 -17.356 15.109 1.00 97.12 94 THR A C 1
ATOM 708 O O . THR A 1 94 ? 7.605 -18.391 14.466 1.00 97.12 94 THR A O 1
ATOM 711 N N . PRO A 1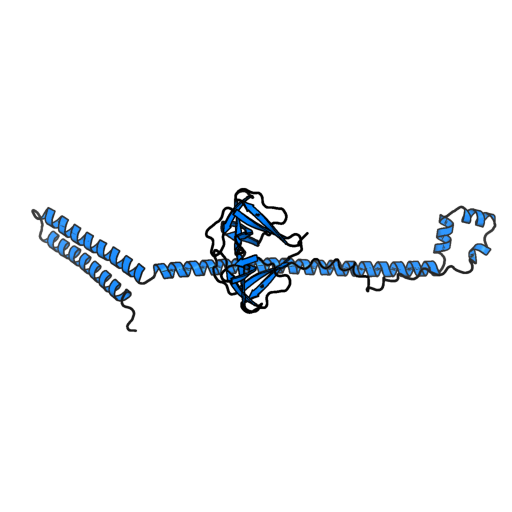 95 ? 7.796 -17.362 16.457 1.00 96.38 95 PRO A N 1
ATOM 712 C CA . PRO A 1 95 ? 7.603 -18.595 17.227 1.00 96.38 95 PRO A CA 1
ATOM 713 C C . PRO A 1 95 ? 6.266 -19.297 16.961 1.00 96.38 95 PRO A C 1
ATOM 715 O O . PRO A 1 95 ? 6.178 -20.515 17.071 1.00 96.38 95 PRO A O 1
ATOM 718 N N . THR A 1 96 ? 5.221 -18.531 16.636 1.00 96.88 96 THR A N 1
ATOM 719 C CA . THR A 1 96 ? 3.857 -19.044 16.456 1.00 96.88 96 THR A CA 1
ATOM 720 C C . THR A 1 96 ? 3.526 -19.399 15.014 1.00 96.88 96 THR A C 1
ATOM 722 O O . THR A 1 96 ? 2.716 -20.292 14.792 1.00 96.88 96 THR A O 1
ATOM 725 N N . ASP A 1 97 ? 4.105 -18.691 14.040 1.00 97.38 97 ASP A N 1
ATOM 726 C CA . ASP A 1 97 ? 3.714 -18.804 12.630 1.00 97.38 97 ASP A CA 1
ATOM 727 C C . ASP A 1 97 ? 4.784 -19.472 11.752 1.00 97.38 97 ASP A C 1
ATOM 729 O O . ASP A 1 97 ? 4.505 -19.799 10.600 1.00 97.38 97 ASP A O 1
ATOM 733 N N . GLY A 1 98 ? 6.010 -19.655 12.253 1.00 97.62 98 GLY A N 1
ATOM 734 C CA . GLY A 1 98 ? 7.136 -20.056 11.415 1.00 97.62 98 GLY A CA 1
ATOM 735 C C . GLY A 1 98 ? 7.487 -18.954 10.415 1.00 97.62 98 GLY A C 1
ATOM 736 O O . GLY A 1 98 ? 7.542 -17.781 10.783 1.00 97.62 98 GLY A O 1
ATOM 737 N N . LEU A 1 99 ? 7.751 -19.320 9.158 1.00 98.19 99 LEU A N 1
ATOM 738 C CA . LEU A 1 99 ? 8.090 -18.373 8.092 1.00 98.19 99 LEU A CA 1
ATOM 739 C C . LEU A 1 99 ? 6.924 -17.418 7.799 1.00 98.19 99 LEU A C 1
ATOM 741 O O . LEU A 1 99 ? 5.809 -17.846 7.498 1.00 98.19 99 LEU A O 1
ATOM 745 N N . VAL A 1 100 ? 7.215 -16.119 7.811 1.00 98.44 100 VAL A N 1
ATOM 746 C CA . VAL A 1 100 ? 6.265 -15.067 7.436 1.00 98.44 100 VAL A CA 1
ATOM 747 C C . VAL A 1 100 ? 6.798 -14.233 6.280 1.00 98.44 100 VAL A C 1
ATOM 749 O O . VAL A 1 100 ? 8.009 -14.103 6.090 1.00 98.44 100 VAL A O 1
ATOM 752 N N . PHE A 1 101 ? 5.886 -13.632 5.524 1.00 98.62 101 PHE A N 1
ATOM 753 C CA . PHE A 1 101 ? 6.191 -12.784 4.375 1.00 98.62 101 PHE A CA 1
ATOM 754 C C . PHE A 1 101 ? 5.774 -11.338 4.622 1.00 98.62 101 PHE A C 1
ATOM 756 O O . PHE A 1 101 ? 4.887 -11.056 5.434 1.00 98.62 101 PHE A O 1
ATOM 763 N N . VAL A 1 102 ? 6.430 -10.421 3.915 1.00 98.50 102 VAL A N 1
ATOM 764 C CA . VAL A 1 102 ? 6.106 -8.995 3.938 1.00 98.50 102 VAL A CA 1
ATOM 765 C C . VAL A 1 102 ? 4.838 -8.759 3.128 1.00 98.50 102 VAL A C 1
ATOM 767 O O . VAL A 1 102 ? 4.779 -9.075 1.939 1.00 98.50 102 VAL A O 1
ATOM 770 N N . GLY A 1 103 ? 3.834 -8.162 3.758 1.00 98.31 103 GLY A N 1
ATOM 771 C CA . GLY A 1 103 ? 2.639 -7.706 3.067 1.00 98.31 103 GLY A CA 1
ATOM 772 C C . GLY A 1 103 ? 2.134 -6.383 3.610 1.00 98.31 103 GLY A C 1
ATOM 773 O O . GLY A 1 103 ? 2.625 -5.880 4.621 1.00 98.31 103 GLY A O 1
ATOM 774 N N . HIS A 1 104 ? 1.111 -5.840 2.967 1.00 98.19 104 HIS A N 1
ATOM 775 C CA . HIS A 1 104 ? 0.329 -4.750 3.524 1.00 98.19 104 HIS A CA 1
ATOM 776 C C . HIS A 1 104 ? -1.153 -4.886 3.180 1.00 98.19 104 HIS A C 1
ATOM 778 O O . HIS A 1 104 ? -1.547 -5.500 2.189 1.00 98.19 104 HIS A O 1
ATOM 784 N N . SER A 1 105 ? -1.990 -4.256 3.993 1.00 97.12 105 SER A N 1
ATOM 785 C CA . SER A 1 105 ? -3.404 -4.033 3.701 1.00 97.12 105 SER A CA 1
ATOM 786 C C . SER A 1 105 ? -3.717 -2.583 4.024 1.00 97.12 105 SER A C 1
ATOM 788 O O . SER A 1 105 ? -3.228 -2.063 5.022 1.00 97.12 105 SER A O 1
ATOM 790 N N . SER A 1 106 ? -4.498 -1.905 3.182 1.00 94.38 106 SER A N 1
ATOM 791 C CA . SER A 1 106 ? -4.889 -0.500 3.405 1.00 94.38 106 SER A CA 1
ATOM 792 C C . SER A 1 106 ? -3.689 0.415 3.726 1.00 94.38 106 SER A C 1
ATOM 794 O O . SER A 1 106 ? -3.742 1.208 4.660 1.00 94.38 106 SER A O 1
ATOM 796 N N . LEU A 1 107 ? -2.592 0.247 2.974 1.00 95.31 107 LEU A N 1
ATOM 797 C CA . LEU A 1 107 ? -1.309 0.955 3.139 1.00 95.31 107 LEU A CA 1
ATOM 798 C C . LEU A 1 107 ? -0.593 0.750 4.492 1.00 95.31 107 LEU A C 1
ATOM 800 O O . LEU A 1 107 ? 0.352 1.468 4.803 1.00 95.31 107 LEU A O 1
ATOM 804 N N . GLU A 1 108 ? -0.998 -0.236 5.294 1.00 97.00 108 GLU A N 1
ATOM 805 C CA . GLU A 1 108 ? -0.313 -0.592 6.537 1.00 97.00 108 GLU A CA 1
ATOM 806 C C . GLU A 1 108 ? 0.494 -1.884 6.365 1.00 97.00 108 GLU A C 1
ATOM 808 O O . GLU A 1 108 ? -0.109 -2.930 6.095 1.00 97.00 108 GLU A O 1
ATOM 813 N N . PRO A 1 109 ? 1.825 -1.856 6.541 1.00 98.00 109 PRO A N 1
ATOM 814 C CA . PRO A 1 109 ? 2.634 -3.066 6.509 1.00 98.00 109 PRO A CA 1
ATOM 815 C C . PRO A 1 109 ? 2.333 -4.004 7.677 1.00 98.00 109 PRO A C 1
ATOM 817 O O . PRO A 1 109 ? 1.983 -3.587 8.785 1.00 98.00 109 PRO A O 1
ATOM 820 N N . GLY A 1 110 ? 2.524 -5.291 7.423 1.00 98.19 110 GLY A N 1
ATOM 821 C CA . GLY A 1 110 ? 2.316 -6.354 8.389 1.00 98.19 110 GLY A CA 1
ATOM 822 C C . GLY A 1 110 ? 2.886 -7.681 7.908 1.00 98.19 110 GLY A C 1
ATOM 823 O O . GLY A 1 110 ? 3.552 -7.765 6.872 1.00 98.19 110 GLY A O 1
ATOM 824 N N . LYS A 1 111 ? 2.619 -8.734 8.676 1.00 98.31 111 LYS A N 1
ATOM 825 C CA . LYS A 1 111 ? 3.070 -10.091 8.362 1.00 98.31 111 LYS A CA 1
ATOM 826 C C . LYS A 1 111 ? 1.976 -10.881 7.653 1.00 98.31 111 LYS A C 1
ATOM 828 O O . LYS A 1 111 ? 0.814 -10.838 8.052 1.00 98.31 111 LYS A O 1
ATOM 833 N N . ILE A 1 112 ? 2.360 -11.660 6.650 1.00 98.69 112 ILE A N 1
ATOM 834 C CA . ILE A 1 112 ? 1.538 -12.726 6.075 1.00 98.69 112 ILE A CA 1
ATOM 835 C C . ILE A 1 112 ? 2.071 -14.051 6.612 1.00 98.69 112 ILE A C 1
ATOM 837 O O . ILE A 1 112 ? 3.233 -14.378 6.370 1.00 98.69 112 ILE A O 1
ATOM 841 N N . ASN A 1 113 ? 1.247 -14.808 7.336 1.00 98.50 113 ASN A N 1
ATOM 842 C CA . ASN A 1 113 ? 1.593 -16.175 7.716 1.00 98.50 113 ASN A CA 1
ATOM 843 C C . ASN A 1 113 ? 1.088 -17.187 6.680 1.00 98.50 113 ASN A C 1
ATOM 845 O O . ASN A 1 113 ? 0.169 -16.914 5.900 1.00 98.50 113 ASN A O 1
ATOM 849 N N . VAL A 1 114 ? 1.723 -18.357 6.665 1.00 98.44 114 VAL A N 1
ATOM 850 C CA . VAL A 1 114 ? 1.573 -19.353 5.601 1.00 98.44 114 VAL A CA 1
ATOM 851 C C . VAL A 1 114 ? 1.175 -20.701 6.193 1.00 98.44 114 VAL A C 1
ATOM 853 O O . VAL A 1 114 ? 1.660 -21.083 7.251 1.00 98.44 114 VAL A O 1
ATOM 856 N N . SER A 1 115 ? 0.295 -21.423 5.501 1.00 98.06 115 SER A N 1
ATOM 857 C CA . SER A 1 115 ? -0.018 -22.836 5.754 1.00 98.06 115 SER A CA 1
ATOM 858 C C . SER A 1 115 ? 0.075 -23.570 4.423 1.00 98.06 115 SER A C 1
ATOM 860 O O . SER A 1 115 ? -0.543 -23.131 3.456 1.00 98.06 115 SER A O 1
ATOM 862 N N . ASP A 1 116 ? 0.863 -24.643 4.339 1.00 97.56 116 ASP A N 1
ATOM 863 C CA . ASP A 1 116 ? 0.978 -25.478 3.127 1.00 97.56 116 ASP A CA 1
ATOM 864 C C . ASP A 1 116 ? 1.351 -24.690 1.854 1.00 97.56 116 ASP A C 1
ATOM 866 O O . ASP A 1 116 ? 0.801 -24.904 0.773 1.00 97.56 116 ASP A O 1
ATOM 870 N N . GLY A 1 117 ? 2.260 -23.716 1.995 1.00 97.94 117 GLY A N 1
ATOM 871 C CA . GLY A 1 117 ? 2.700 -22.842 0.899 1.00 97.94 117 GLY A CA 1
ATOM 872 C C . GLY A 1 117 ? 1.648 -21.830 0.423 1.00 97.94 117 GLY A C 1
ATOM 873 O O . GLY A 1 117 ? 1.839 -21.194 -0.614 1.00 97.94 117 GLY A O 1
ATOM 874 N N . LYS A 1 118 ? 0.546 -21.669 1.162 1.00 98.56 118 LYS A N 1
ATOM 875 C CA . LYS A 1 118 ? -0.565 -20.766 0.844 1.00 98.56 118 LYS A CA 1
ATOM 876 C C . LYS A 1 118 ? -0.740 -19.691 1.908 1.00 98.56 118 LYS A C 1
ATOM 878 O O . LYS A 1 118 ? -0.483 -19.928 3.090 1.00 98.56 118 LYS A O 1
ATOM 883 N N . MET A 1 119 ? -1.217 -18.517 1.502 1.00 98.38 119 MET A N 1
ATOM 884 C CA . MET A 1 119 ? -1.591 -17.441 2.415 1.00 98.38 119 MET A CA 1
ATOM 885 C C . MET A 1 119 ? -2.616 -17.964 3.427 1.00 98.38 119 MET A C 1
ATOM 887 O O . MET A 1 119 ? -3.685 -18.438 3.046 1.00 98.38 119 MET A O 1
ATOM 891 N N . ASN A 1 120 ? -2.322 -17.847 4.720 1.00 98.38 120 ASN A N 1
ATOM 892 C CA . ASN A 1 120 ? -3.282 -18.171 5.768 1.00 98.38 120 ASN A CA 1
ATOM 893 C C . ASN A 1 120 ? -3.992 -16.898 6.252 1.00 98.38 120 ASN A C 1
ATOM 895 O O . ASN A 1 120 ? -5.197 -16.750 6.056 1.00 98.38 120 ASN A O 1
ATOM 899 N N . HIS A 1 121 ? -3.255 -15.949 6.832 1.00 98.31 121 HIS A N 1
ATOM 900 C CA . HIS A 1 121 ? -3.780 -14.664 7.290 1.00 98.31 121 HIS A CA 1
ATOM 901 C C . HIS A 1 121 ? -2.741 -13.549 7.139 1.00 98.31 121 HIS A C 1
ATOM 903 O O . HIS A 1 121 ? -1.534 -13.770 7.253 1.00 98.31 121 HIS A O 1
ATOM 909 N N . PHE A 1 122 ? -3.231 -12.328 6.948 1.00 98.44 122 PHE A N 1
ATOM 910 C CA . PHE A 1 122 ? -2.448 -11.111 7.131 1.00 98.44 122 PHE A CA 1
ATOM 911 C C . PHE A 1 122 ? -2.692 -10.539 8.529 1.00 98.44 122 PHE A C 1
ATOM 913 O O . PHE A 1 122 ? -3.825 -10.569 9.012 1.00 98.44 122 PHE A O 1
ATOM 920 N N . TRP A 1 123 ? -1.645 -10.005 9.155 1.00 98.12 123 TRP A N 1
ATOM 921 C CA . TRP A 1 123 ? -1.707 -9.349 10.456 1.00 98.12 123 TRP A CA 1
ATOM 922 C C . TRP A 1 123 ? -0.962 -8.018 10.436 1.00 98.12 123 TRP A C 1
ATOM 924 O O . TRP A 1 123 ? 0.243 -7.993 10.179 1.00 98.12 123 TRP A O 1
ATOM 934 N N . SER A 1 124 ? -1.648 -6.931 10.786 1.00 97.19 124 SER A N 1
ATOM 935 C CA . SER A 1 124 ? -1.026 -5.632 11.074 1.00 97.19 124 SER A CA 1
ATOM 936 C C . SER A 1 124 ? -1.377 -5.144 12.478 1.00 97.19 124 SER A C 1
ATOM 938 O O . SER A 1 124 ? -2.186 -5.750 13.182 1.00 97.19 124 SER A O 1
ATOM 940 N N . HIS A 1 125 ? -0.749 -4.042 12.891 1.00 95.38 125 HIS A N 1
ATOM 941 C CA . HIS A 1 125 ? -0.991 -3.429 14.193 1.00 95.38 125 HIS A CA 1
ATOM 942 C C . HIS A 1 125 ? -2.446 -2.960 14.348 1.00 95.38 125 HIS A C 1
ATOM 944 O O . HIS A 1 125 ? -3.097 -3.319 15.324 1.00 95.38 125 HIS A O 1
ATOM 950 N N . ASN A 1 126 ? -2.971 -2.200 13.380 1.00 94.06 126 ASN A N 1
ATOM 951 C CA . ASN A 1 126 ? -4.298 -1.593 13.515 1.00 94.06 126 ASN A CA 1
ATOM 952 C C . ASN A 1 126 ? -5.440 -2.434 12.940 1.00 94.06 126 ASN A C 1
ATOM 954 O O . ASN A 1 126 ? -6.555 -2.363 13.449 1.00 94.06 126 ASN A O 1
ATOM 958 N N . GLN A 1 127 ? -5.205 -3.202 11.872 1.00 93.12 127 GLN A N 1
ATOM 959 C CA . GLN A 1 127 ? -6.272 -3.997 11.245 1.00 93.12 127 GLN A CA 1
ATOM 960 C C . GLN A 1 127 ? -6.439 -5.371 11.896 1.00 93.12 127 GLN A C 1
ATOM 962 O O . GLN A 1 127 ? -7.461 -6.026 11.691 1.00 93.12 127 GLN A O 1
ATOM 967 N N . GLY A 1 128 ? -5.453 -5.820 12.680 1.00 95.00 128 GLY A N 1
ATOM 968 C CA . GLY A 1 128 ? -5.439 -7.173 13.213 1.00 95.00 128 GLY A CA 1
ATOM 969 C C . GLY A 1 128 ? -5.462 -8.192 12.075 1.00 95.00 128 GLY A C 1
ATOM 970 O O . GLY A 1 128 ? -4.701 -8.073 11.116 1.00 95.00 128 GLY A O 1
ATOM 971 N N . LYS A 1 129 ? -6.335 -9.195 12.188 1.00 97.38 129 LYS A N 1
ATOM 972 C CA . LYS A 1 129 ? -6.436 -10.307 11.238 1.00 97.38 129 LYS A CA 1
ATOM 973 C C . LYS A 1 129 ? -7.205 -9.916 9.975 1.00 97.38 129 LYS A C 1
ATOM 975 O O . LYS A 1 129 ? -8.385 -9.577 10.054 1.00 97.38 129 LYS A O 1
ATOM 980 N N . CYS A 1 130 ? -6.603 -10.111 8.806 1.00 97.31 130 CYS A N 1
ATOM 981 C CA . CYS A 1 130 ? -7.270 -9.988 7.508 1.00 97.31 130 CYS A CA 1
ATOM 982 C C . CYS A 1 130 ? -7.126 -11.264 6.663 1.00 97.31 130 CYS A C 1
ATOM 984 O O . CYS A 1 130 ? -6.169 -12.029 6.807 1.00 97.31 130 CYS A O 1
ATOM 986 N N . TYR A 1 131 ? -8.086 -11.476 5.759 1.00 97.50 131 TYR A N 1
ATOM 987 C CA . TYR A 1 131 ? -8.131 -12.615 4.827 1.00 97.50 131 TYR A CA 1
ATOM 988 C C . TYR A 1 131 ? -7.692 -12.258 3.404 1.00 97.50 131 TYR A C 1
ATOM 990 O O . TYR A 1 131 ? -7.710 -13.112 2.527 1.00 97.50 131 TYR A O 1
ATOM 998 N N . SER A 1 132 ? -7.313 -11.004 3.182 1.00 97.19 132 SER A N 1
ATOM 999 C CA . SER A 1 132 ? -6.804 -10.487 1.918 1.00 97.19 132 SER A CA 1
ATOM 1000 C C . SER A 1 132 ? -5.719 -9.460 2.209 1.00 97.19 132 SER A C 1
ATOM 1002 O O . SER A 1 132 ? -5.844 -8.699 3.174 1.00 97.19 132 SER A O 1
ATOM 1004 N N . ALA A 1 133 ? -4.675 -9.427 1.392 1.00 98.19 133 ALA A N 1
ATOM 1005 C CA . ALA A 1 133 ? -3.586 -8.464 1.493 1.00 98.19 133 ALA A CA 1
ATOM 1006 C C . ALA A 1 133 ? -2.870 -8.318 0.148 1.00 98.19 133 ALA A C 1
ATOM 1008 O O . ALA A 1 133 ? -3.157 -9.026 -0.813 1.00 98.19 133 ALA A O 1
ATOM 1009 N N . LEU A 1 134 ? -1.916 -7.399 0.096 1.00 98.38 134 LEU A N 1
ATOM 1010 C CA . LEU A 1 134 ? -0.911 -7.332 -0.949 1.00 98.38 134 LEU A CA 1
ATOM 1011 C C . LEU A 1 134 ? 0.397 -7.907 -0.399 1.00 98.38 134 LEU A C 1
ATOM 1013 O O . LEU A 1 134 ? 0.811 -7.528 0.695 1.00 98.38 134 LEU A O 1
ATOM 1017 N N . ILE A 1 135 ? 1.041 -8.817 -1.126 1.00 98.56 135 ILE A N 1
ATOM 1018 C CA . ILE A 1 135 ? 2.355 -9.378 -0.779 1.00 98.56 135 ILE A CA 1
ATOM 1019 C C . ILE A 1 135 ? 3.452 -8.710 -1.599 1.00 98.56 135 ILE A C 1
ATOM 1021 O O . ILE A 1 135 ? 3.258 -8.420 -2.782 1.00 98.56 135 ILE A O 1
ATOM 1025 N N . LEU A 1 136 ? 4.601 -8.466 -0.972 1.00 98.19 136 LEU A N 1
ATOM 1026 C CA . LEU A 1 136 ? 5.758 -7.908 -1.657 1.00 98.19 136 LEU A CA 1
ATOM 1027 C C . LEU A 1 136 ? 6.435 -8.993 -2.488 1.00 98.19 136 LEU A C 1
ATOM 1029 O O . LEU A 1 136 ? 6.934 -9.973 -1.930 1.00 98.19 136 LEU A O 1
ATOM 1033 N N . VAL A 1 137 ? 6.494 -8.791 -3.800 1.00 97.88 137 VAL A N 1
ATOM 1034 C CA . VAL A 1 137 ? 7.235 -9.646 -4.727 1.00 97.88 137 VAL A CA 1
ATOM 1035 C C . VAL A 1 137 ? 8.311 -8.808 -5.386 1.00 97.88 137 VAL A C 1
ATOM 1037 O O . VAL A 1 137 ? 8.014 -7.794 -6.017 1.00 97.88 137 VAL A O 1
ATOM 1040 N N . VAL A 1 138 ? 9.558 -9.236 -5.238 1.00 96.81 138 VAL A N 1
ATOM 1041 C CA . VAL A 1 138 ? 10.675 -8.632 -5.962 1.00 96.81 138 VAL A CA 1
ATOM 1042 C C . VAL A 1 138 ? 10.746 -9.319 -7.306 1.00 96.81 138 VAL A C 1
ATOM 1044 O O . VAL A 1 138 ? 10.809 -10.549 -7.375 1.00 96.81 138 VAL A O 1
ATOM 1047 N N . GLU A 1 139 ? 10.683 -8.537 -8.375 1.00 93.75 139 GLU A N 1
ATOM 1048 C CA . GLU A 1 139 ? 10.895 -9.099 -9.694 1.00 93.75 139 GLU A CA 1
ATOM 1049 C C . GLU A 1 139 ? 12.365 -9.509 -9.755 1.00 93.75 139 GLU A C 1
ATOM 1051 O O . GLU A 1 139 ? 13.234 -8.693 -9.431 1.00 93.75 139 GLU A O 1
ATOM 1056 N N . PRO A 1 140 ? 12.677 -10.779 -10.073 1.00 87.69 140 PRO A N 1
ATOM 1057 C CA . PRO A 1 140 ? 14.064 -11.151 -10.274 1.00 87.69 140 PRO A CA 1
ATOM 1058 C C . PRO A 1 140 ? 14.613 -10.186 -11.316 1.00 87.69 140 PRO A C 1
ATOM 1060 O O . PRO A 1 140 ? 13.973 -10.035 -12.361 1.00 87.69 140 PRO A O 1
ATOM 1063 N N . ALA A 1 141 ? 15.735 -9.520 -11.004 1.00 82.38 141 ALA A N 1
ATOM 1064 C CA . ALA A 1 141 ? 16.453 -8.682 -11.956 1.00 82.38 141 ALA A CA 1
ATOM 1065 C C . ALA A 1 141 ? 16.477 -9.476 -13.249 1.00 82.38 141 ALA A C 1
ATOM 1067 O O . ALA A 1 141 ? 17.020 -10.585 -13.242 1.00 82.38 141 ALA A O 1
ATOM 1068 N N . VAL A 1 142 ? 15.722 -9.012 -14.251 1.00 74.75 142 VAL A N 1
ATOM 1069 C CA . VAL A 1 142 ? 15.400 -9.823 -15.424 1.00 74.75 142 VAL A CA 1
ATOM 1070 C C . VAL A 1 142 ? 16.745 -10.122 -16.031 1.00 74.75 142 VAL A C 1
ATOM 1072 O O . VAL A 1 142 ? 17.316 -9.187 -16.580 1.00 74.75 142 VAL A O 1
ATOM 1075 N N . ALA A 1 143 ? 17.274 -11.330 -15.776 1.00 63.88 143 ALA A N 1
ATOM 1076 C CA . ALA A 1 143 ? 18.710 -11.599 -15.786 1.00 63.88 143 ALA A CA 1
ATOM 1077 C C . ALA A 1 143 ? 19.237 -11.043 -17.083 1.00 63.88 143 ALA A C 1
ATOM 1079 O O . ALA A 1 143 ? 18.874 -11.640 -18.094 1.00 63.88 143 ALA A O 1
ATOM 1080 N N . GLU A 1 144 ? 19.886 -9.865 -16.995 1.00 56.41 144 GLU A N 1
ATOM 1081 C CA . GLU A 1 144 ? 19.927 -8.833 -18.042 1.00 56.41 144 GLU A CA 1
ATOM 1082 C C . GLU A 1 144 ? 19.688 -9.505 -19.373 1.00 56.41 144 GLU A C 1
ATOM 1084 O O . GLU A 1 144 ? 20.615 -10.163 -19.841 1.00 56.41 144 GLU A O 1
ATOM 1089 N N . VAL A 1 145 ? 18.417 -9.543 -19.825 1.00 50.97 145 VAL A N 1
ATOM 1090 C CA . VAL A 1 145 ? 18.011 -10.433 -20.927 1.00 50.97 145 VAL A CA 1
ATOM 1091 C C . VAL A 1 145 ? 19.004 -10.149 -22.016 1.00 50.97 145 VAL A C 1
ATOM 1093 O O . VAL A 1 145 ? 18.944 -9.035 -22.536 1.00 50.97 145 VAL A O 1
ATOM 1096 N N . ALA A 1 146 ? 19.945 -11.079 -22.241 1.00 51.91 146 ALA A N 1
ATOM 1097 C CA . ALA A 1 146 ? 21.139 -10.819 -23.033 1.00 51.91 146 ALA A CA 1
ATOM 1098 C C . ALA A 1 146 ? 20.652 -10.087 -24.274 1.00 51.91 146 ALA A C 1
ATOM 1100 O O . ALA A 1 146 ? 19.780 -10.655 -24.939 1.00 51.91 146 ALA A O 1
ATOM 1101 N N . PRO A 1 147 ? 21.029 -8.799 -24.421 1.00 54.28 147 PRO A N 1
ATOM 1102 C CA . PRO A 1 147 ? 20.217 -7.732 -25.004 1.00 54.28 147 PRO A CA 1
ATOM 1103 C C . PRO A 1 147 ? 19.457 -8.293 -26.174 1.00 54.28 147 PRO A C 1
ATOM 1105 O O . PRO A 1 147 ? 20.114 -8.466 -27.193 1.00 54.28 147 PRO A O 1
ATOM 1108 N N . LEU A 1 148 ? 18.176 -8.663 -25.945 1.00 49.19 148 LEU A N 1
ATOM 1109 C CA . LEU A 1 148 ? 17.337 -9.498 -26.823 1.00 49.19 148 LEU A CA 1
ATOM 1110 C C . LEU A 1 148 ? 18.064 -9.716 -28.140 1.00 49.19 148 LEU A C 1
ATOM 1112 O O . LEU A 1 148 ? 17.964 -8.831 -29.000 1.00 49.19 148 LEU A O 1
ATOM 1116 N N . GLU A 1 149 ? 18.897 -10.772 -28.236 1.00 48.00 149 GLU A N 1
ATOM 1117 C CA . GLU A 1 149 ? 19.612 -11.011 -29.491 1.00 48.00 149 GLU A CA 1
ATOM 1118 C C . GLU A 1 149 ? 18.538 -10.922 -30.567 1.00 48.00 149 GLU A C 1
ATOM 1120 O O . GLU A 1 149 ? 17.487 -11.554 -30.404 1.00 48.00 149 GLU A O 1
ATOM 1125 N N . PRO A 1 150 ? 18.695 -10.003 -31.534 1.00 52.25 150 PRO A N 1
ATOM 1126 C CA . PRO A 1 150 ? 17.601 -9.546 -32.357 1.00 52.25 150 PRO A CA 1
ATOM 1127 C C . PRO A 1 150 ? 17.157 -10.719 -33.221 1.00 52.25 150 PRO A C 1
ATOM 1129 O O . PRO A 1 150 ? 17.623 -10.915 -34.332 1.00 52.25 150 PRO A O 1
ATOM 1132 N N . ASP A 1 151 ? 16.203 -11.482 -32.706 1.00 46.47 151 ASP A N 1
ATOM 1133 C CA . ASP A 1 151 ? 15.385 -12.395 -33.491 1.00 46.47 151 ASP A CA 1
ATOM 1134 C C . ASP A 1 151 ? 14.306 -11.590 -34.237 1.00 46.47 151 ASP A C 1
ATOM 1136 O O . ASP A 1 151 ? 13.531 -12.106 -35.039 1.00 46.47 151 ASP A O 1
ATOM 1140 N N . ARG A 1 152 ? 14.306 -10.256 -34.058 1.00 51.53 152 ARG A N 1
ATOM 1141 C CA . ARG A 1 152 ? 14.045 -9.382 -35.197 1.00 51.53 152 ARG A CA 1
ATOM 1142 C C . ARG A 1 152 ? 15.172 -9.639 -36.188 1.00 51.53 152 ARG A C 1
ATOM 1144 O O . ARG A 1 152 ? 16.251 -9.116 -35.915 1.00 51.53 152 ARG A O 1
ATOM 1151 N N . PRO A 1 153 ? 14.945 -10.331 -37.325 1.00 55.28 153 PRO A N 1
ATOM 1152 C CA . PRO A 1 153 ? 15.952 -10.367 -38.376 1.00 55.28 153 PRO A CA 1
ATOM 1153 C C . PRO A 1 153 ? 16.407 -8.929 -38.554 1.00 55.28 153 PRO A C 1
ATOM 1155 O O . PRO A 1 153 ? 15.547 -8.053 -38.735 1.00 55.28 153 PRO A O 1
ATOM 1158 N N . ALA A 1 154 ? 17.708 -8.673 -38.340 1.00 55.62 154 ALA A N 1
ATOM 1159 C CA . ALA A 1 154 ? 18.284 -7.350 -38.525 1.00 55.62 154 ALA A CA 1
ATOM 1160 C C . ALA A 1 154 ? 17.642 -6.826 -39.797 1.00 55.62 154 ALA A C 1
ATOM 1162 O O . ALA A 1 154 ? 17.697 -7.541 -40.797 1.00 55.62 154 ALA A O 1
ATOM 1163 N N . ARG A 1 155 ? 16.882 -5.717 -39.724 1.00 59.53 155 ARG A N 1
ATOM 1164 C CA . ARG A 1 155 ? 16.168 -5.225 -40.904 1.00 59.53 155 ARG A CA 1
ATOM 1165 C C . ARG A 1 155 ? 17.255 -5.007 -41.930 1.00 59.53 155 ARG A C 1
ATOM 1167 O O . ARG A 1 155 ? 18.016 -4.050 -41.807 1.00 59.53 155 ARG A O 1
ATOM 1174 N N . VAL A 1 156 ? 17.377 -5.958 -42.849 1.00 69.50 156 VAL A N 1
ATOM 1175 C CA . VAL A 1 156 ? 18.379 -5.920 -43.887 1.00 69.50 156 VAL A CA 1
ATOM 1176 C C . VAL A 1 156 ? 17.902 -4.731 -44.683 1.00 69.50 156 VAL A C 1
ATOM 1178 O O . VAL A 1 156 ? 16.843 -4.783 -45.312 1.00 69.50 156 VAL A O 1
ATOM 1181 N N . GLY A 1 157 ? 18.593 -3.602 -44.519 1.00 77.00 157 GLY A N 1
ATOM 1182 C CA . GLY A 1 157 ? 18.375 -2.470 -45.397 1.00 77.00 157 GLY A CA 1
ATOM 1183 C C . GLY A 1 157 ? 18.491 -2.967 -46.837 1.00 77.00 157 GLY A C 1
ATOM 1184 O O . GLY A 1 157 ? 19.051 -4.048 -47.065 1.00 77.00 157 GLY A O 1
ATOM 1185 N N . PRO A 1 158 ? 17.965 -2.219 -47.814 1.00 83.12 158 PRO A N 1
ATOM 1186 C CA . PRO A 1 158 ? 18.219 -2.561 -49.204 1.00 83.12 158 PRO A CA 1
ATOM 1187 C C . PRO A 1 158 ? 19.715 -2.872 -49.373 1.00 83.12 158 PRO A C 1
ATOM 1189 O O . PRO A 1 158 ? 20.569 -2.179 -48.814 1.00 83.12 158 PRO A O 1
ATOM 1192 N N . ALA A 1 159 ? 20.039 -3.998 -50.009 1.00 87.38 159 ALA A N 1
ATOM 1193 C CA . ALA A 1 159 ? 21.433 -4.366 -50.205 1.00 87.38 159 ALA A CA 1
ATOM 1194 C C . ALA A 1 159 ? 22.100 -3.267 -51.042 1.00 87.38 159 ALA A C 1
ATOM 1196 O O . ALA A 1 159 ? 21.496 -2.770 -51.995 1.00 87.38 159 ALA A O 1
ATOM 1197 N N . ALA A 1 160 ? 23.324 -2.874 -50.683 1.00 86.19 160 ALA A N 1
ATOM 1198 C CA . ALA A 1 160 ? 24.054 -1.887 -51.468 1.00 86.19 160 ALA A CA 1
ATOM 1199 C C . ALA A 1 160 ? 24.144 -2.368 -52.931 1.00 86.19 160 ALA A C 1
ATOM 1201 O O . ALA A 1 160 ? 24.419 -3.554 -53.158 1.00 86.19 160 ALA A O 1
ATOM 1202 N N . PRO A 1 161 ? 23.906 -1.491 -53.922 1.00 87.00 161 PRO A N 1
ATOM 1203 C CA . PRO A 1 161 ? 23.969 -1.885 -55.320 1.00 87.00 161 PRO A CA 1
ATOM 1204 C C . PRO A 1 161 ? 25.373 -2.406 -55.643 1.00 87.00 161 PRO A C 1
ATOM 1206 O O . PRO A 1 161 ? 26.381 -1.837 -55.217 1.00 87.00 161 PRO A O 1
ATOM 1209 N N . SER A 1 162 ? 25.452 -3.503 -56.395 1.00 87.94 162 SER A N 1
ATOM 1210 C CA . SER A 1 162 ? 26.732 -4.041 -56.858 1.00 87.94 162 SER A CA 1
ATOM 1211 C C . SER A 1 162 ? 27.443 -3.027 -57.757 1.00 87.94 162 SER A C 1
ATOM 1213 O O . SER A 1 162 ? 26.801 -2.396 -58.599 1.00 87.94 162 SER A O 1
ATOM 1215 N N . LEU A 1 163 ? 28.766 -2.904 -57.620 1.00 85.69 163 LEU A N 1
ATOM 1216 C CA . LEU A 1 163 ? 29.576 -2.023 -58.464 1.00 85.69 163 LEU A CA 1
ATOM 1217 C C . LEU A 1 163 ? 29.372 -2.363 -59.954 1.00 85.69 163 LEU A C 1
ATOM 1219 O O . LEU A 1 163 ? 29.506 -3.533 -60.326 1.00 85.69 163 LEU A O 1
ATOM 1223 N N . PRO A 1 164 ? 29.070 -1.378 -60.820 1.00 86.56 164 PRO A N 1
ATOM 1224 C CA . PRO A 1 164 ? 28.948 -1.632 -62.248 1.00 86.56 164 PRO A CA 1
ATOM 1225 C C . PRO A 1 164 ? 30.306 -2.053 -62.819 1.00 86.56 164 PRO A C 1
ATOM 1227 O O . PRO A 1 164 ? 31.344 -1.476 -62.499 1.00 86.56 164 PRO A O 1
ATOM 1230 N N . SER A 1 165 ? 30.306 -3.045 -63.709 1.00 89.62 165 SER A N 1
ATOM 1231 C CA . SER A 1 165 ? 31.527 -3.568 -64.337 1.00 89.62 165 SER A CA 1
ATOM 1232 C C . SER A 1 165 ? 32.165 -2.606 -65.348 1.00 89.62 165 SER A C 1
ATOM 1234 O O . SER A 1 165 ? 33.266 -2.860 -65.830 1.00 89.62 165 SER A O 1
ATOM 1236 N N . SER A 1 166 ? 31.481 -1.515 -65.707 1.00 89.25 166 SER A N 1
ATOM 1237 C CA . SER A 1 166 ? 31.965 -0.508 -66.654 1.00 89.25 166 SER A CA 1
ATOM 1238 C C . SER A 1 166 ? 31.257 0.835 -66.471 1.00 89.25 166 SER A C 1
ATOM 1240 O O . SER A 1 166 ? 30.081 0.862 -66.112 1.00 89.25 166 SER A O 1
ATOM 1242 N N . PHE A 1 167 ? 31.939 1.931 -66.815 1.00 89.00 167 PHE A N 1
ATOM 1243 C CA . PHE A 1 167 ? 31.405 3.297 -66.776 1.00 89.00 167 PHE A CA 1
ATOM 1244 C C . PHE A 1 167 ? 31.414 3.905 -68.188 1.00 89.00 167 PHE A C 1
ATOM 1246 O O . PHE A 1 167 ? 32.367 4.595 -68.555 1.00 89.00 167 PHE A O 1
ATOM 1253 N N . PRO A 1 168 ? 30.382 3.654 -69.015 1.00 86.00 168 PRO A N 1
ATOM 1254 C CA . PRO A 1 168 ? 30.376 4.066 -70.422 1.00 86.00 168 PRO A CA 1
ATOM 1255 C C . PRO A 1 168 ? 30.502 5.587 -70.610 1.00 86.00 168 PRO A C 1
ATOM 1257 O O . PRO A 1 168 ? 31.055 6.036 -71.612 1.00 86.00 168 PRO A O 1
ATOM 1260 N N . ASN A 1 169 ? 30.060 6.378 -69.628 1.00 85.94 169 ASN A N 1
ATOM 1261 C CA . ASN A 1 169 ? 30.176 7.838 -69.648 1.00 85.94 169 ASN A CA 1
ATOM 1262 C C . ASN A 1 169 ? 31.630 8.321 -69.511 1.00 85.94 169 ASN A C 1
ATOM 1264 O O . ASN A 1 169 ? 31.982 9.340 -70.095 1.00 85.94 169 ASN A O 1
ATOM 1268 N N . LEU A 1 170 ? 32.493 7.568 -68.816 1.00 91.75 170 LEU A N 1
ATOM 1269 C CA . LEU A 1 170 ? 33.911 7.918 -68.656 1.00 91.75 170 LEU A CA 1
ATOM 1270 C C . LEU A 1 170 ? 34.719 7.709 -69.940 1.00 91.75 170 LEU A C 1
ATOM 1272 O O . LEU A 1 170 ? 35.718 8.387 -70.144 1.00 91.75 170 LEU A O 1
ATOM 1276 N N . VAL A 1 171 ? 34.274 6.811 -70.827 1.00 93.19 171 VAL A N 1
ATOM 1277 C CA . VAL A 1 171 ? 34.946 6.522 -72.110 1.00 93.19 171 VAL A CA 1
ATOM 1278 C C . VAL A 1 171 ? 34.903 7.726 -73.060 1.00 93.19 171 VAL A C 1
ATOM 1280 O O . VAL A 1 171 ? 35.705 7.813 -73.985 1.00 93.19 171 VAL A O 1
ATOM 1283 N N . ARG A 1 172 ? 33.971 8.661 -72.841 1.00 92.69 172 ARG A N 1
ATOM 1284 C CA . ARG A 1 172 ? 33.777 9.848 -73.685 1.00 92.69 172 ARG A CA 1
ATOM 1285 C C . ARG A 1 172 ? 34.571 11.071 -73.224 1.00 92.69 172 ARG A C 1
ATOM 1287 O O . ARG A 1 172 ? 34.595 12.055 -73.955 1.00 92.69 172 ARG A O 1
ATOM 1294 N N . LEU A 1 173 ? 35.183 11.017 -72.043 1.00 94.94 173 LEU A N 1
ATOM 1295 C CA . LEU A 1 173 ? 35.940 12.128 -71.474 1.00 94.94 173 LEU A CA 1
ATOM 1296 C C . LEU A 1 173 ? 37.388 12.113 -71.978 1.00 94.94 173 LEU A C 1
ATOM 1298 O O . LEU A 1 173 ? 38.018 11.060 -72.095 1.00 94.94 173 LEU A O 1
ATOM 1302 N N . SER A 1 174 ? 37.928 13.297 -72.250 1.00 96.94 174 SER A N 1
ATOM 1303 C CA . SER A 1 174 ? 39.350 13.506 -72.523 1.00 96.94 174 SER A CA 1
ATOM 1304 C C . SER A 1 174 ? 40.211 13.235 -71.279 1.00 96.94 174 SER A C 1
ATOM 1306 O O . SER A 1 174 ? 39.721 13.165 -70.150 1.00 96.94 174 SER A O 1
ATOM 1308 N N . GLN A 1 175 ? 41.530 13.096 -71.460 1.00 95.88 175 GLN A N 1
ATOM 1309 C CA . GLN A 1 175 ? 42.448 12.892 -70.330 1.00 95.88 175 GLN A CA 1
ATOM 1310 C C . GLN A 1 175 ? 42.459 14.071 -69.343 1.00 95.88 175 GLN A C 1
ATOM 1312 O O . GLN A 1 175 ? 42.593 13.845 -68.141 1.00 95.88 175 GLN A O 1
ATOM 1317 N N . GLU A 1 176 ? 42.291 15.305 -69.828 1.00 96.44 176 GLU A N 1
ATOM 1318 C CA . GLU A 1 176 ? 42.211 16.500 -68.978 1.00 96.44 176 GLU A CA 1
ATOM 1319 C C . GLU A 1 176 ? 40.933 16.493 -68.129 1.00 96.44 176 GLU A C 1
ATOM 1321 O O . GLU A 1 176 ? 40.999 16.692 -66.916 1.00 96.44 176 GLU A O 1
ATOM 1326 N N . GLU A 1 177 ? 39.787 16.156 -68.727 1.00 95.62 177 GLU A N 1
ATOM 1327 C CA . GLU A 1 177 ? 38.509 16.021 -68.014 1.00 95.62 177 GLU A CA 1
ATOM 1328 C C . GLU A 1 177 ? 38.542 14.876 -66.994 1.00 95.62 177 GLU A C 1
ATOM 1330 O O . GLU A 1 177 ? 38.032 15.024 -65.885 1.00 95.62 177 GLU A O 1
ATOM 1335 N N . LEU A 1 178 ? 39.187 13.749 -67.316 1.00 95.75 178 LEU A N 1
ATOM 1336 C CA . LEU A 1 178 ? 39.389 12.650 -66.367 1.00 95.75 178 LEU A CA 1
ATOM 1337 C C . LEU A 1 178 ? 40.293 13.057 -65.197 1.00 95.75 178 LEU A C 1
ATOM 1339 O O . LEU A 1 178 ? 40.017 12.683 -64.055 1.00 95.75 178 LEU A O 1
ATOM 1343 N N . ALA A 1 179 ? 41.356 13.824 -65.451 1.00 95.19 179 ALA A N 1
ATOM 1344 C CA . ALA A 1 179 ? 42.219 14.353 -64.397 1.00 95.19 179 ALA A CA 1
ATOM 1345 C C . ALA A 1 179 ? 41.460 15.344 -63.500 1.00 95.19 179 ALA A C 1
ATOM 1347 O O . ALA A 1 179 ? 41.581 15.279 -62.275 1.00 95.19 179 ALA A O 1
ATOM 1348 N N . GLN A 1 180 ? 40.627 16.203 -64.095 1.00 96.38 180 GLN A N 1
ATOM 1349 C CA . GLN A 1 180 ? 39.771 17.140 -63.372 1.00 96.38 180 GLN A CA 1
ATOM 1350 C C . GLN A 1 180 ? 38.702 16.417 -62.542 1.00 96.38 180 GLN A C 1
ATOM 1352 O O . GLN A 1 180 ? 38.522 16.742 -61.370 1.00 96.38 180 GLN A O 1
ATOM 1357 N N . LEU A 1 181 ? 38.044 15.400 -63.107 1.00 95.38 181 LEU A N 1
ATOM 1358 C CA . LEU A 1 181 ? 37.091 14.547 -62.396 1.00 95.38 181 LEU A CA 1
ATOM 1359 C C . LEU A 1 181 ? 37.775 13.843 -61.220 1.00 95.38 181 LEU A C 1
ATOM 1361 O O . LEU A 1 181 ? 37.263 13.861 -60.106 1.00 95.38 181 LEU A O 1
ATOM 1365 N N . LYS A 1 182 ? 38.974 13.285 -61.423 1.00 95.62 182 LYS A N 1
ATOM 1366 C CA . LYS A 1 182 ? 39.756 12.635 -60.360 1.00 95.62 182 LYS A CA 1
ATOM 1367 C C . LYS A 1 182 ? 40.154 13.602 -59.236 1.00 95.62 182 LYS A C 1
ATOM 1369 O O . LYS A 1 182 ? 40.229 13.186 -58.083 1.00 95.62 182 LYS A O 1
ATOM 1374 N N . ALA A 1 183 ? 40.402 14.869 -59.558 1.00 95.56 183 ALA A N 1
ATOM 1375 C CA . ALA A 1 183 ? 40.754 15.901 -58.585 1.00 95.56 183 ALA A CA 1
ATOM 1376 C C . ALA A 1 183 ? 39.539 16.530 -57.872 1.00 95.56 183 ALA A C 1
ATOM 1378 O O . ALA A 1 183 ? 39.726 17.251 -56.895 1.00 95.56 183 ALA A O 1
ATOM 1379 N N . ASN A 1 184 ? 38.309 16.278 -58.338 1.00 96.81 184 ASN A N 1
ATOM 1380 C CA . ASN A 1 184 ? 37.093 16.897 -57.813 1.00 96.81 184 ASN A CA 1
ATOM 1381 C C . ASN A 1 184 ? 36.101 15.849 -57.275 1.00 96.81 184 ASN A C 1
ATOM 1383 O O . ASN A 1 184 ? 35.349 15.232 -58.030 1.00 96.81 184 ASN A O 1
ATOM 1387 N N . GLU A 1 185 ? 36.062 15.686 -55.950 1.00 96.38 185 GLU A N 1
ATOM 1388 C CA . GLU A 1 185 ? 35.162 14.741 -55.270 1.00 96.38 185 GLU A CA 1
ATOM 1389 C C . GLU A 1 185 ? 33.673 15.015 -55.522 1.00 96.38 185 GLU A C 1
ATOM 1391 O O . GLU A 1 185 ? 32.871 14.081 -55.530 1.00 96.38 185 GLU A O 1
ATOM 1396 N N . VAL A 1 186 ? 33.288 16.279 -55.735 1.00 95.19 186 VAL A N 1
ATOM 1397 C CA . VAL A 1 186 ? 31.888 16.647 -55.989 1.00 95.19 186 VAL A CA 1
ATOM 1398 C C . VAL A 1 186 ? 31.444 16.074 -57.331 1.00 95.19 186 VAL A C 1
ATOM 1400 O O . VAL A 1 186 ? 30.451 15.360 -57.381 1.00 95.19 186 VAL A O 1
ATOM 1403 N N . LEU A 1 187 ? 32.244 16.264 -58.386 1.00 93.38 187 LEU A N 1
ATOM 1404 C CA . LEU A 1 187 ? 31.940 15.713 -59.711 1.00 93.38 187 LEU A CA 1
ATOM 1405 C C . LEU A 1 187 ? 31.927 14.176 -59.716 1.00 93.38 187 LEU A C 1
ATOM 1407 O O . LEU A 1 187 ? 31.129 13.568 -60.427 1.00 93.38 187 LEU A O 1
ATOM 1411 N N . GLN A 1 188 ? 32.780 13.530 -58.912 1.00 93.00 188 GLN A N 1
ATOM 1412 C CA . GLN A 1 188 ? 32.740 12.072 -58.742 1.00 93.00 188 GLN A CA 1
ATOM 1413 C C . GLN A 1 188 ? 31.442 11.616 -58.076 1.00 93.00 188 GLN A C 1
ATOM 1415 O O . GLN A 1 188 ? 30.848 10.628 -58.504 1.00 93.00 188 GLN A O 1
ATOM 1420 N N . ARG A 1 189 ? 30.997 12.330 -57.036 1.00 91.94 189 ARG A N 1
ATOM 1421 C CA . ARG A 1 189 ? 29.740 12.034 -56.349 1.00 91.94 189 ARG A CA 1
ATOM 1422 C C . ARG A 1 189 ? 28.547 12.220 -57.281 1.00 91.94 189 ARG A C 1
ATOM 1424 O O . ARG A 1 189 ? 27.700 11.335 -57.306 1.00 91.94 189 ARG A O 1
ATOM 1431 N N . ASP A 1 190 ? 28.513 13.303 -58.049 1.00 93.31 190 ASP A N 1
ATOM 1432 C CA . ASP A 1 190 ? 27.430 13.591 -58.994 1.00 93.31 190 ASP A CA 1
ATOM 1433 C C . ASP A 1 190 ? 27.343 12.494 -60.067 1.00 93.31 190 ASP A C 1
ATOM 1435 O O . ASP A 1 190 ? 26.285 11.906 -60.280 1.00 93.31 190 ASP A O 1
ATOM 1439 N N . LEU A 1 191 ? 28.484 12.097 -60.643 1.00 91.50 191 LEU A N 1
ATOM 1440 C CA . LEU A 1 191 ? 28.534 11.004 -61.617 1.00 91.50 191 LEU A CA 1
ATOM 1441 C C . LEU A 1 191 ? 28.058 9.662 -61.033 1.00 91.50 191 LEU A C 1
ATOM 1443 O O . LEU A 1 191 ? 27.399 8.885 -61.725 1.00 91.50 191 LEU A O 1
ATOM 1447 N N . LEU A 1 192 ? 28.414 9.360 -59.779 1.00 90.50 192 LEU A N 1
ATOM 1448 C CA . LEU A 1 192 ? 27.962 8.145 -59.096 1.00 90.50 192 LEU A CA 1
ATOM 1449 C C . LEU A 1 192 ? 26.468 8.197 -58.770 1.00 90.50 192 LEU A C 1
ATOM 1451 O O . LEU A 1 192 ? 25.804 7.166 -58.852 1.00 90.50 192 LEU A O 1
ATOM 1455 N N . GLN A 1 193 ? 25.941 9.370 -58.415 1.00 92.06 193 GLN A N 1
ATOM 1456 C CA . GLN A 1 193 ? 24.515 9.558 -58.170 1.00 92.06 193 GLN A CA 1
ATOM 1457 C C . GLN 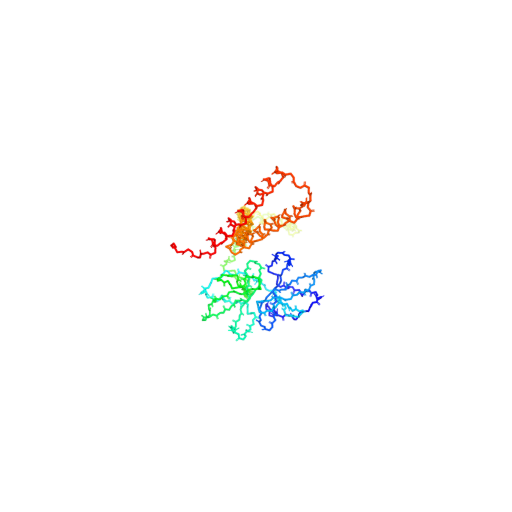A 1 193 ? 23.700 9.320 -59.438 1.00 92.06 193 GLN A C 1
ATOM 1459 O O . GLN A 1 193 ? 22.636 8.725 -59.339 1.00 92.06 193 GLN A O 1
ATOM 1464 N N . ASP A 1 194 ? 24.197 9.685 -60.618 1.00 90.12 194 ASP A N 1
ATOM 1465 C CA . ASP A 1 194 ? 23.486 9.488 -61.890 1.00 90.12 194 ASP A CA 1
ATOM 1466 C C . ASP A 1 194 ? 23.417 8.021 -62.361 1.00 90.12 194 ASP A C 1
ATOM 1468 O O . ASP A 1 194 ? 22.728 7.703 -63.335 1.00 90.12 194 ASP A O 1
ATOM 1472 N N . LEU A 1 195 ? 24.109 7.092 -61.690 1.00 91.00 195 LEU A N 1
ATOM 1473 C CA . LEU A 1 195 ? 24.022 5.672 -62.023 1.00 91.00 195 LEU A CA 1
ATOM 1474 C C . LEU A 1 195 ? 22.625 5.121 -61.681 1.00 91.00 195 LEU A C 1
ATOM 1476 O O . LEU A 1 195 ? 22.195 5.257 -60.534 1.00 91.00 195 LEU A O 1
ATOM 1480 N N . PRO A 1 196 ? 21.951 4.398 -62.601 1.00 90.31 196 PRO A N 1
ATOM 1481 C CA . PRO A 1 196 ? 20.607 3.864 -62.359 1.00 90.31 196 PRO A CA 1
ATOM 1482 C C . PRO A 1 196 ? 20.489 3.045 -61.066 1.00 90.31 196 PRO A C 1
ATOM 1484 O O . PRO A 1 196 ? 19.589 3.282 -60.272 1.00 90.31 196 PRO A O 1
ATOM 1487 N N . GLY A 1 197 ? 21.458 2.164 -60.783 1.00 88.75 197 GLY A N 1
ATOM 1488 C CA . GLY A 1 197 ? 21.447 1.357 -59.556 1.00 88.75 197 GLY A CA 1
ATOM 1489 C C . GLY A 1 197 ? 21.614 2.167 -58.263 1.00 88.75 197 GLY A C 1
ATOM 1490 O O . GLY A 1 197 ? 21.136 1.747 -57.212 1.00 88.75 197 GLY A O 1
ATOM 1491 N N . VAL A 1 198 ? 22.264 3.336 -58.323 1.00 90.81 198 VAL A N 1
ATOM 1492 C CA . VAL A 1 198 ? 22.377 4.254 -57.179 1.00 90.81 198 VAL A CA 1
ATOM 1493 C C . VAL A 1 198 ? 21.084 5.055 -57.012 1.00 90.81 198 VAL A C 1
ATOM 1495 O O . VAL A 1 198 ? 20.616 5.192 -55.884 1.00 90.81 198 VAL A O 1
ATOM 1498 N N . GLN A 1 199 ? 20.465 5.514 -58.106 1.00 92.75 199 GLN A N 1
ATOM 1499 C CA . GLN A 1 199 ? 19.146 6.163 -58.075 1.00 92.75 199 GLN A CA 1
ATOM 1500 C C . GLN A 1 199 ? 18.064 5.236 -57.504 1.00 92.75 199 GLN A C 1
ATOM 1502 O O . GLN A 1 199 ? 17.329 5.646 -56.606 1.00 92.75 199 GLN A O 1
ATOM 1507 N N . ASP A 1 200 ? 18.018 3.976 -57.947 1.00 92.00 200 ASP A N 1
ATOM 1508 C CA . ASP A 1 200 ? 17.081 2.969 -57.435 1.00 92.00 200 ASP A CA 1
ATOM 1509 C C . ASP A 1 200 ? 17.282 2.737 -55.930 1.00 92.00 200 ASP A C 1
ATOM 1511 O O . ASP A 1 200 ? 16.322 2.726 -55.157 1.00 92.00 200 ASP A O 1
ATOM 1515 N N . TYR A 1 201 ? 18.538 2.618 -55.486 1.00 90.56 201 TYR A N 1
ATOM 1516 C CA . TYR A 1 201 ? 18.879 2.463 -54.072 1.00 90.56 201 TYR A CA 1
ATOM 1517 C C . TYR A 1 201 ? 18.471 3.682 -53.228 1.00 90.56 201 TYR A C 1
ATOM 1519 O O . TYR A 1 201 ? 17.894 3.531 -52.149 1.00 90.56 201 TYR A O 1
ATOM 1527 N N . ILE A 1 202 ? 18.720 4.901 -53.721 1.00 92.06 202 ILE A N 1
ATOM 1528 C CA . ILE A 1 202 ? 18.272 6.145 -53.073 1.00 92.06 202 ILE A CA 1
ATOM 1529 C C . ILE A 1 202 ? 16.738 6.187 -52.989 1.00 92.06 202 ILE A C 1
ATOM 1531 O O . ILE A 1 202 ? 16.196 6.594 -51.958 1.00 92.06 202 ILE A O 1
ATOM 1535 N N . GLY A 1 203 ? 16.039 5.740 -54.037 1.00 93.38 203 GLY A N 1
ATOM 1536 C CA . GLY A 1 203 ? 14.584 5.587 -54.054 1.00 93.38 203 GLY A CA 1
ATOM 1537 C C . GLY A 1 203 ? 14.088 4.657 -52.945 1.00 93.38 203 GLY A C 1
ATOM 1538 O O . GLY A 1 203 ? 13.284 5.078 -52.114 1.00 93.38 203 GLY A O 1
ATOM 1539 N N . GLN A 1 204 ? 14.648 3.447 -52.854 1.00 92.62 204 GLN A N 1
ATOM 1540 C CA . GLN A 1 204 ? 14.308 2.465 -51.813 1.00 92.62 204 GLN A CA 1
ATOM 1541 C C . GLN A 1 204 ? 14.587 2.990 -50.397 1.00 92.62 204 GLN A C 1
ATOM 1543 O O . GLN A 1 204 ? 13.781 2.800 -49.485 1.00 92.62 204 GLN A O 1
ATOM 1548 N N . LEU A 1 205 ? 15.706 3.694 -50.192 1.00 91.88 205 LEU A N 1
ATOM 1549 C CA . LEU A 1 205 ? 16.003 4.336 -48.909 1.00 91.88 205 LEU A CA 1
ATOM 1550 C C . LEU A 1 205 ? 14.980 5.420 -48.552 1.00 91.88 205 LEU A C 1
ATOM 1552 O O . LEU A 1 205 ? 14.598 5.543 -47.385 1.00 91.88 205 LEU A O 1
ATOM 1556 N N . ARG A 1 206 ? 14.525 6.206 -49.534 1.00 94.31 206 ARG A N 1
ATOM 1557 C CA . ARG A 1 206 ? 13.498 7.232 -49.326 1.00 94.31 206 ARG A CA 1
ATOM 1558 C C . ARG A 1 206 ? 12.159 6.602 -48.944 1.00 94.31 206 ARG A C 1
ATOM 1560 O O . ARG A 1 206 ? 11.547 7.073 -47.989 1.00 94.31 206 ARG A O 1
ATOM 1567 N N . GLU A 1 207 ? 11.738 5.544 -49.630 1.00 93.56 207 GLU A N 1
ATOM 1568 C CA . GLU A 1 207 ? 10.514 4.797 -49.307 1.00 93.56 207 GLU A CA 1
ATOM 1569 C C . GLU A 1 207 ? 10.576 4.207 -47.894 1.00 93.56 207 GLU A C 1
ATOM 1571 O O . GLU A 1 207 ? 9.688 4.452 -47.078 1.00 93.56 207 GLU A O 1
ATOM 1576 N N . LEU A 1 208 ? 11.676 3.529 -47.546 1.00 90.69 208 LEU A N 1
ATOM 1577 C CA . LEU A 1 208 ? 11.875 2.972 -46.206 1.00 90.69 208 LEU A CA 1
ATOM 1578 C C . LEU A 1 208 ? 11.851 4.060 -45.119 1.00 90.69 208 LEU A C 1
ATOM 1580 O O . LEU A 1 208 ? 11.306 3.852 -44.033 1.00 90.69 208 LEU A O 1
ATOM 1584 N N . SER A 1 209 ? 12.441 5.225 -45.400 1.00 90.94 209 SER A N 1
ATOM 1585 C CA . SER A 1 209 ? 12.407 6.380 -44.500 1.00 90.94 209 SER A CA 1
ATOM 1586 C C . SER A 1 209 ? 10.977 6.890 -44.292 1.00 90.94 209 SER A C 1
ATOM 1588 O O . SER A 1 209 ? 10.562 7.102 -43.152 1.00 90.94 209 SER A O 1
ATOM 1590 N N . GLN A 1 210 ? 10.189 7.005 -45.365 1.00 95.50 210 GLN A N 1
ATOM 1591 C CA . GLN A 1 210 ? 8.780 7.404 -45.295 1.00 95.50 210 GLN A CA 1
ATOM 1592 C C . GLN A 1 210 ? 7.929 6.390 -44.517 1.00 95.50 210 GLN A C 1
ATOM 1594 O O . GLN A 1 210 ? 7.132 6.783 -43.665 1.00 95.50 210 GLN A O 1
ATOM 1599 N N . GLU A 1 211 ? 8.123 5.089 -44.740 1.00 93.31 211 GLU A N 1
ATOM 1600 C CA . GLU A 1 211 ? 7.427 4.046 -43.978 1.00 93.31 211 GLU A CA 1
ATOM 1601 C C . GLU A 1 211 ? 7.780 4.077 -42.488 1.00 93.31 211 GLU A C 1
ATOM 1603 O O . GLU A 1 211 ? 6.906 3.927 -41.630 1.00 93.31 211 GLU A O 1
ATOM 1608 N N . ASN A 1 212 ? 9.059 4.274 -42.161 1.00 90.50 212 ASN A N 1
ATOM 1609 C CA . ASN A 1 212 ? 9.502 4.399 -40.777 1.00 90.50 212 ASN A CA 1
ATOM 1610 C C . ASN A 1 212 ? 8.918 5.643 -40.108 1.00 90.50 212 ASN A C 1
ATOM 1612 O O . ASN A 1 212 ? 8.476 5.544 -38.964 1.00 90.50 212 ASN A O 1
ATOM 1616 N N . ALA A 1 213 ? 8.867 6.774 -40.817 1.00 94.19 213 ALA A N 1
ATOM 1617 C CA . ALA A 1 213 ? 8.233 7.993 -40.328 1.00 94.19 213 ALA A CA 1
ATOM 1618 C C . ALA A 1 213 ? 6.744 7.760 -40.029 1.00 94.19 213 ALA A C 1
ATOM 1620 O O . ALA A 1 213 ? 6.295 8.055 -38.923 1.00 94.19 213 ALA A O 1
ATOM 1621 N N . LYS A 1 214 ? 6.009 7.121 -40.949 1.00 96.31 214 LYS A N 1
ATOM 1622 C CA . LYS A 1 214 ? 4.595 6.772 -40.747 1.00 96.31 214 LYS A CA 1
ATOM 1623 C C . LYS A 1 214 ? 4.385 5.853 -39.539 1.00 96.31 214 LYS A C 1
ATOM 1625 O O . LYS A 1 214 ? 3.492 6.079 -38.731 1.00 96.31 214 LYS A O 1
ATOM 1630 N N . ARG A 1 215 ? 5.223 4.823 -39.370 1.00 93.00 215 ARG A N 1
ATOM 1631 C CA . ARG A 1 215 ? 5.144 3.923 -38.202 1.00 93.00 215 ARG A CA 1
ATOM 1632 C C . ARG A 1 215 ? 5.462 4.638 -36.891 1.00 93.00 215 ARG A C 1
ATOM 1634 O O . ARG A 1 215 ? 4.855 4.322 -35.873 1.00 93.00 215 ARG A O 1
ATOM 1641 N N . ALA A 1 216 ? 6.418 5.564 -36.901 1.00 92.94 216 ALA A N 1
ATOM 1642 C CA . ALA A 1 216 ? 6.736 6.372 -35.730 1.00 92.94 216 ALA A CA 1
ATOM 1643 C C . ALA A 1 216 ? 5.552 7.272 -35.345 1.00 92.94 216 ALA A C 1
ATOM 1645 O O . ALA A 1 216 ? 5.190 7.321 -34.175 1.00 92.94 216 ALA A O 1
ATOM 1646 N N . GLU A 1 217 ? 4.900 7.899 -36.325 1.00 95.81 217 GLU A N 1
ATOM 1647 C CA . GLU A 1 217 ? 3.681 8.686 -36.117 1.00 95.81 217 GLU A CA 1
ATOM 1648 C C . GLU A 1 217 ? 2.537 7.832 -35.542 1.00 95.81 217 GLU A C 1
ATOM 1650 O O . GLU A 1 217 ? 1.934 8.204 -34.538 1.00 95.81 217 GLU A O 1
ATOM 1655 N N . GLU A 1 218 ? 2.296 6.635 -36.090 1.00 95.44 218 GLU A N 1
ATOM 1656 C CA . GLU A 1 218 ? 1.303 5.692 -35.553 1.00 95.44 218 GLU A CA 1
ATOM 1657 C C . GLU A 1 218 ? 1.608 5.271 -34.102 1.00 95.44 218 GLU A C 1
ATOM 1659 O O . GLU A 1 218 ? 0.689 5.111 -33.295 1.00 95.44 218 GLU A O 1
ATOM 1664 N N . LEU A 1 219 ? 2.885 5.082 -33.750 1.00 92.31 219 LEU A N 1
ATOM 1665 C CA . LEU A 1 219 ? 3.299 4.755 -32.382 1.00 92.31 219 LEU A CA 1
ATOM 1666 C C . LEU A 1 219 ? 3.083 5.925 -31.421 1.00 92.31 219 LEU A C 1
ATOM 1668 O O . LEU A 1 219 ? 2.592 5.698 -30.315 1.00 92.31 219 LEU A O 1
ATOM 1672 N N . LEU A 1 220 ? 3.398 7.151 -31.842 1.00 92.50 220 LEU A N 1
ATOM 1673 C CA . LEU A 1 220 ? 3.149 8.357 -31.050 1.00 92.50 220 LEU A CA 1
ATOM 1674 C C . LEU A 1 220 ? 1.649 8.549 -30.798 1.00 92.50 220 LEU A C 1
ATOM 1676 O O . LEU A 1 220 ? 1.238 8.775 -29.664 1.00 92.50 220 LEU A O 1
ATOM 1680 N N . LEU A 1 221 ? 0.815 8.339 -31.817 1.00 93.75 221 LEU A N 1
ATOM 1681 C CA . LEU A 1 221 ? -0.638 8.454 -31.682 1.00 93.75 221 LEU A CA 1
ATOM 1682 C C . LEU A 1 221 ? -1.222 7.383 -30.740 1.00 93.75 221 LEU A C 1
ATOM 1684 O O . LEU A 1 221 ? -2.135 7.648 -29.959 1.00 93.75 221 LEU A O 1
ATOM 1688 N N . ARG A 1 222 ? -0.663 6.164 -30.744 1.00 94.25 222 ARG A N 1
ATOM 1689 C CA . ARG A 1 222 ? -1.020 5.123 -29.760 1.00 94.25 222 ARG A CA 1
ATOM 1690 C C . ARG A 1 222 ? -0.545 5.462 -28.349 1.00 94.25 222 ARG A C 1
ATOM 1692 O O . ARG A 1 222 ? -1.241 5.129 -27.392 1.00 94.25 222 ARG A O 1
ATOM 1699 N N . GLN A 1 223 ? 0.618 6.098 -28.211 1.00 93.56 223 GLN A N 1
ATOM 1700 C CA . GLN A 1 223 ? 1.163 6.505 -26.918 1.00 93.56 223 GLN A CA 1
ATOM 1701 C C . GLN A 1 223 ? 0.230 7.490 -26.204 1.00 93.56 223 GLN A C 1
ATOM 1703 O O . GLN A 1 223 ? 0.003 7.328 -25.006 1.00 93.56 223 GLN A O 1
ATOM 1708 N N . GLU A 1 224 ? -0.364 8.443 -26.924 1.00 92.94 224 GLU A N 1
ATOM 1709 C CA . GLU A 1 224 ? -1.361 9.364 -26.359 1.00 92.94 224 GLU A CA 1
ATOM 1710 C C . GLU A 1 224 ? -2.585 8.614 -25.812 1.00 92.94 224 GLU A C 1
ATOM 1712 O O . GLU A 1 224 ? -3.025 8.869 -24.691 1.00 92.94 224 GLU A O 1
ATOM 1717 N N . GLY A 1 225 ? -3.091 7.620 -26.551 1.00 94.12 225 GLY A N 1
ATOM 1718 C CA . GLY A 1 225 ? -4.194 6.773 -26.088 1.00 94.12 225 GLY A CA 1
ATOM 1719 C C . GLY A 1 225 ? -3.854 5.989 -24.815 1.00 94.12 225 GLY A C 1
ATOM 1720 O O . GLY A 1 225 ? -4.665 5.920 -23.891 1.00 94.12 225 GLY A O 1
ATOM 1721 N N . VAL A 1 226 ? -2.636 5.441 -24.727 1.00 90.38 226 VAL A N 1
ATOM 1722 C CA . VAL A 1 226 ? -2.154 4.750 -23.519 1.00 90.38 226 VAL A CA 1
ATOM 1723 C C . VAL A 1 226 ? -2.035 5.718 -22.341 1.00 90.38 226 VAL A C 1
ATOM 1725 O O . VAL A 1 226 ? -2.465 5.383 -21.240 1.00 90.38 226 VAL A O 1
ATOM 1728 N N . GLN A 1 227 ? -1.510 6.926 -22.557 1.00 90.31 227 GLN A N 1
ATOM 1729 C CA . GLN A 1 227 ? -1.433 7.952 -21.514 1.00 90.31 227 GLN A CA 1
ATOM 1730 C C . GLN A 1 227 ? -2.821 8.362 -21.010 1.00 90.31 227 GLN A C 1
ATOM 1732 O O . GLN A 1 227 ? -3.015 8.468 -19.800 1.00 90.31 227 GLN A O 1
ATOM 1737 N N . GLY A 1 228 ? -3.800 8.516 -21.907 1.00 94.19 228 GLY A N 1
ATOM 1738 C CA . GLY A 1 228 ? -5.188 8.784 -21.529 1.00 94.19 228 GLY A CA 1
ATOM 1739 C C . GLY A 1 228 ? -5.793 7.670 -20.668 1.00 94.19 228 GLY A C 1
ATOM 1740 O O . GLY A 1 228 ? -6.426 7.950 -19.653 1.00 94.19 228 GLY A O 1
ATOM 1741 N N . LEU A 1 229 ? -5.542 6.402 -21.014 1.00 92.88 229 LEU A N 1
ATOM 1742 C CA . LEU A 1 229 ? -5.989 5.257 -20.211 1.00 92.88 229 LEU A CA 1
ATOM 1743 C C . LEU A 1 229 ? -5.324 5.207 -18.828 1.00 92.88 229 LEU A C 1
ATOM 1745 O O . LEU A 1 229 ? -5.998 4.887 -17.851 1.00 92.88 229 LEU A O 1
ATOM 1749 N N . ILE A 1 230 ? -4.033 5.541 -18.729 1.00 85.94 230 ILE A N 1
ATOM 1750 C CA . ILE A 1 230 ? -3.323 5.629 -17.441 1.00 85.94 230 ILE A CA 1
ATOM 1751 C C . ILE A 1 230 ? -3.959 6.710 -16.560 1.00 85.94 230 ILE A C 1
ATOM 1753 O O . ILE A 1 230 ? -4.296 6.435 -15.411 1.00 85.94 230 ILE A O 1
ATOM 1757 N N . GLN A 1 231 ? -4.193 7.907 -17.106 1.00 92.94 231 GLN A N 1
ATOM 1758 C CA . GLN A 1 231 ? -4.831 9.000 -16.365 1.00 92.94 231 GLN A CA 1
ATOM 1759 C C . GLN A 1 231 ? -6.244 8.629 -15.899 1.00 92.94 231 GLN A C 1
ATOM 1761 O O . GLN A 1 231 ? -6.601 8.894 -14.751 1.00 92.94 231 GLN A O 1
ATOM 1766 N N . GLN A 1 232 ? -7.040 7.982 -16.758 1.00 94.88 232 GLN A N 1
ATOM 1767 C CA . GLN A 1 232 ? -8.375 7.504 -16.391 1.00 94.88 232 GLN A CA 1
ATOM 1768 C C . GLN A 1 232 ? -8.308 6.479 -15.251 1.00 94.88 232 GLN A C 1
ATOM 1770 O O . GLN A 1 232 ? -9.046 6.589 -14.274 1.00 94.88 232 GLN A O 1
ATOM 1775 N N . TYR A 1 233 ? -7.390 5.513 -15.338 1.00 90.56 233 TYR A N 1
ATOM 1776 C CA . TYR A 1 233 ? -7.190 4.509 -14.296 1.00 90.56 233 TYR A CA 1
ATOM 1777 C C . TYR A 1 233 ? -6.816 5.138 -12.945 1.00 90.56 233 TYR A C 1
ATOM 1779 O O . TYR A 1 233 ? -7.362 4.756 -11.910 1.00 90.56 233 TYR A O 1
ATOM 1787 N N . GLU A 1 234 ? -5.925 6.131 -12.939 1.00 83.06 234 GLU A N 1
ATOM 1788 C CA . GLU A 1 234 ? -5.546 6.857 -11.722 1.00 83.06 234 GLU A CA 1
ATOM 1789 C C . GLU A 1 234 ? -6.733 7.615 -11.103 1.00 83.06 234 GLU A C 1
ATOM 1791 O O . GLU A 1 234 ? -6.917 7.586 -9.882 1.00 83.06 234 GLU A O 1
ATOM 1796 N N . GLN A 1 235 ? -7.575 8.246 -11.928 1.00 93.62 235 GLN A N 1
ATOM 1797 C CA . GLN A 1 235 ? -8.793 8.930 -11.475 1.00 93.62 235 GLN A CA 1
ATOM 1798 C C . GLN A 1 235 ? -9.817 7.958 -10.874 1.00 93.62 235 GLN A C 1
ATOM 1800 O O . GLN A 1 235 ? -10.394 8.232 -9.813 1.00 93.62 235 GLN A O 1
ATOM 1805 N N . ASP A 1 236 ? -10.020 6.806 -11.511 1.00 91.31 236 ASP A N 1
ATOM 1806 C CA . ASP A 1 236 ? -10.938 5.768 -11.036 1.00 91.31 236 ASP A CA 1
ATOM 1807 C C . ASP A 1 236 ? -10.441 5.145 -9.722 1.00 91.31 236 ASP A C 1
ATOM 1809 O O . ASP A 1 236 ? -11.220 4.920 -8.784 1.00 91.31 236 ASP A O 1
ATOM 1813 N N . LEU A 1 237 ? -9.128 4.928 -9.607 1.00 83.38 237 LEU A N 1
ATOM 1814 C CA . LEU A 1 237 ? -8.487 4.449 -8.386 1.00 83.38 237 LEU A CA 1
ATOM 1815 C C . LEU A 1 237 ? -8.663 5.455 -7.238 1.00 83.38 237 LEU A C 1
ATOM 1817 O O . LEU A 1 237 ? -9.091 5.073 -6.144 1.00 83.38 237 LEU A O 1
ATOM 1821 N N . ALA A 1 238 ? -8.411 6.743 -7.485 1.00 77.44 238 ALA A N 1
ATOM 1822 C CA . ALA A 1 238 ? -8.612 7.806 -6.500 1.00 77.44 238 ALA A CA 1
ATOM 1823 C C . ALA A 1 238 ? -10.081 7.897 -6.042 1.00 77.44 238 ALA A C 1
ATOM 1825 O O . ALA A 1 238 ? -10.362 7.984 -4.841 1.00 77.44 238 ALA A O 1
ATOM 1826 N N . SER A 1 239 ? -11.024 7.795 -6.982 1.00 91.88 239 SER A N 1
ATOM 1827 C CA . SER A 1 239 ? -12.465 7.791 -6.701 1.00 91.88 239 SER A CA 1
ATOM 1828 C C . SER A 1 239 ? -12.873 6.592 -5.839 1.00 91.88 239 SER A C 1
ATOM 1830 O O . SER A 1 239 ? -13.599 6.741 -4.853 1.00 91.88 239 SER A O 1
ATOM 1832 N N . THR A 1 240 ? -12.343 5.407 -6.148 1.00 87.31 240 THR A N 1
ATOM 1833 C CA . THR A 1 240 ? -12.578 4.178 -5.376 1.00 87.31 240 THR A CA 1
ATOM 1834 C C . THR A 1 240 ? -12.038 4.296 -3.950 1.00 87.31 240 THR A C 1
ATOM 1836 O O . THR A 1 240 ? -12.722 3.921 -2.992 1.00 87.31 240 THR A O 1
ATOM 1839 N N . HIS A 1 241 ? -10.840 4.862 -3.777 1.00 74.19 241 HIS A N 1
ATOM 1840 C CA . HIS A 1 241 ? -10.272 5.124 -2.453 1.00 74.19 241 HIS A CA 1
ATOM 1841 C C . HIS A 1 241 ? -11.126 6.098 -1.634 1.00 74.19 241 HIS A C 1
ATOM 1843 O O . HIS A 1 241 ? -11.394 5.829 -0.460 1.00 74.19 241 HIS A O 1
ATOM 1849 N N . SER A 1 242 ? -11.600 7.186 -2.250 1.00 85.00 242 SER A N 1
ATOM 1850 C CA . SER A 1 242 ? -12.489 8.155 -1.599 1.00 85.00 242 SER A CA 1
ATOM 1851 C C . SER A 1 242 ? -13.795 7.502 -1.132 1.00 85.00 242 SER A C 1
ATOM 1853 O O . SER A 1 242 ? -14.183 7.633 0.033 1.00 85.00 242 SER A O 1
ATOM 1855 N N . LEU A 1 243 ? -14.434 6.712 -2.003 1.00 92.69 243 LEU A N 1
ATOM 1856 C CA . LEU A 1 243 ? -15.666 6.000 -1.668 1.00 92.69 243 LEU A CA 1
ATOM 1857 C C . LEU A 1 243 ? -15.451 5.001 -0.525 1.00 92.69 243 LEU A C 1
ATOM 1859 O O . LEU A 1 243 ? -16.246 4.955 0.414 1.00 92.69 243 LEU A O 1
ATOM 1863 N N . ARG A 1 244 ? -14.357 4.232 -0.569 1.00 82.88 244 ARG A N 1
ATOM 1864 C CA . ARG A 1 244 ? -14.005 3.283 0.492 1.00 82.88 244 ARG A CA 1
ATOM 1865 C C . ARG A 1 244 ? -13.809 3.982 1.837 1.00 82.88 244 ARG A C 1
ATOM 1867 O O . ARG A 1 244 ? -14.328 3.489 2.835 1.00 82.88 244 ARG A O 1
ATOM 1874 N N . SER A 1 245 ? -13.107 5.118 1.866 1.00 75.69 245 SER A N 1
ATOM 1875 C CA . SER A 1 245 ? -12.934 5.915 3.089 1.00 75.69 245 SER A CA 1
ATOM 1876 C C . SER A 1 245 ? -14.285 6.332 3.665 1.00 75.69 245 SER A C 1
ATOM 1878 O O . SER A 1 245 ? -14.566 6.066 4.830 1.00 75.69 245 SER A O 1
ATOM 1880 N N . ARG A 1 246 ? -15.174 6.873 2.824 1.00 91.88 246 ARG A N 1
ATOM 1881 C CA . ARG A 1 246 ? -16.513 7.302 3.246 1.00 91.88 246 ARG A CA 1
ATOM 1882 C C . ARG A 1 246 ? -17.349 6.155 3.819 1.00 91.88 246 ARG A C 1
ATOM 1884 O O . ARG A 1 246 ? -18.071 6.349 4.793 1.00 91.88 246 ARG A O 1
ATOM 1891 N N . VAL A 1 247 ? -17.271 4.962 3.230 1.00 89.44 247 VAL A N 1
ATOM 1892 C CA . VAL A 1 247 ? -17.975 3.777 3.749 1.00 89.44 247 VAL A CA 1
ATOM 1893 C C . VAL A 1 247 ? -17.448 3.380 5.129 1.00 89.44 247 VAL A C 1
ATOM 1895 O O . VAL A 1 247 ? -18.244 3.044 6.004 1.00 89.44 247 VAL A O 1
ATOM 1898 N N . LEU A 1 248 ? -16.130 3.437 5.343 1.00 77.56 248 LEU A N 1
ATOM 1899 C CA . LEU A 1 248 ? -15.529 3.155 6.648 1.00 77.56 248 LEU A CA 1
ATOM 1900 C C . LEU A 1 248 ? -15.949 4.186 7.703 1.00 77.56 248 LEU A C 1
ATOM 1902 O O . LEU A 1 248 ? -16.303 3.793 8.814 1.00 77.56 248 LEU A O 1
ATOM 1906 N N . ASP A 1 249 ? -15.992 5.470 7.345 1.00 82.44 249 ASP A N 1
ATOM 1907 C CA . ASP A 1 249 ? -16.450 6.537 8.242 1.00 82.44 249 ASP A CA 1
ATOM 1908 C C . ASP A 1 249 ? -17.913 6.332 8.659 1.00 82.44 249 ASP A C 1
ATOM 1910 O O . ASP A 1 249 ? -18.237 6.378 9.847 1.00 82.44 249 ASP A O 1
ATOM 1914 N N . LEU A 1 250 ? -18.788 6.008 7.701 1.00 95.38 250 LEU A N 1
ATOM 1915 C CA . LEU A 1 250 ? -20.197 5.701 7.969 1.00 95.38 250 LEU A CA 1
ATOM 1916 C C . LEU A 1 250 ? -20.371 4.433 8.812 1.00 95.38 250 LEU A C 1
ATOM 1918 O O . LEU A 1 250 ? -21.254 4.371 9.667 1.00 95.38 250 LEU A O 1
ATOM 1922 N N . ALA A 1 251 ? -19.541 3.409 8.597 1.00 89.00 251 ALA A N 1
ATOM 1923 C CA . ALA A 1 251 ? -19.560 2.204 9.420 1.00 89.00 251 ALA A CA 1
ATOM 1924 C C . ALA A 1 251 ? -19.162 2.518 10.871 1.00 89.00 251 ALA A C 1
ATOM 1926 O O . ALA A 1 251 ? -19.841 2.077 11.800 1.00 89.00 251 ALA A O 1
ATOM 1927 N N . ALA A 1 252 ? -18.125 3.336 11.064 1.00 81.75 252 ALA A N 1
ATOM 1928 C CA . ALA A 1 252 ? -17.706 3.793 12.383 1.00 81.75 252 ALA A CA 1
ATOM 1929 C C . ALA A 1 252 ? -18.785 4.657 13.060 1.00 81.75 252 ALA A C 1
ATOM 1931 O O . ALA A 1 252 ? -19.047 4.493 14.251 1.00 81.75 252 ALA A O 1
ATOM 1932 N N . GLU A 1 253 ? -19.445 5.550 12.318 1.00 94.75 253 GLU A N 1
ATOM 1933 C CA . GLU A 1 253 ? -20.564 6.352 12.822 1.00 94.75 253 GLU A CA 1
ATOM 1934 C C . GLU A 1 253 ? -21.743 5.472 13.250 1.00 94.75 253 GLU A C 1
ATOM 1936 O O . GLU A 1 253 ? -22.239 5.605 14.371 1.00 94.75 253 GLU A O 1
ATOM 1941 N N . ARG A 1 254 ? -22.136 4.507 12.412 1.00 97.75 254 ARG A N 1
ATOM 1942 C CA . ARG A 1 254 ? -23.168 3.517 12.744 1.00 97.75 254 ARG A CA 1
ATOM 1943 C C . ARG A 1 254 ? -22.836 2.787 14.042 1.00 97.75 254 ARG A C 1
ATOM 1945 O O . ARG A 1 254 ? -23.716 2.608 14.880 1.00 97.75 254 ARG A O 1
ATOM 1952 N N . ASP A 1 255 ? -21.592 2.355 14.214 1.00 90.62 255 ASP A N 1
ATOM 1953 C CA . ASP A 1 255 ? -21.182 1.604 15.400 1.00 90.62 255 ASP A CA 1
ATOM 1954 C C . ASP A 1 255 ? -21.176 2.487 16.659 1.00 90.62 255 ASP A C 1
ATOM 1956 O O . ASP A 1 255 ? -21.600 2.031 17.722 1.00 90.62 255 ASP A O 1
ATOM 1960 N N . ARG A 1 256 ? -20.826 3.778 16.541 1.00 94.94 256 ARG A N 1
ATOM 1961 C CA . ARG A 1 256 ? -20.996 4.759 17.631 1.00 94.94 256 ARG A CA 1
ATOM 1962 C C . ARG A 1 256 ? -22.463 4.947 18.007 1.00 94.94 256 ARG A C 1
ATOM 1964 O O . ARG A 1 256 ? -22.780 4.914 19.194 1.00 94.94 256 ARG A O 1
ATOM 1971 N N . VAL A 1 257 ? -23.353 5.110 17.026 1.00 96.75 257 VAL A N 1
ATOM 1972 C CA . VAL A 1 257 ? -24.799 5.250 17.271 1.00 96.75 257 VAL A CA 1
ATOM 1973 C C . VAL A 1 257 ? -25.346 3.991 17.942 1.00 96.75 257 VAL A C 1
ATOM 1975 O O . VAL A 1 257 ? -26.033 4.092 18.955 1.00 96.75 257 VAL A O 1
ATOM 1978 N N . LYS A 1 258 ? -24.974 2.800 17.457 1.00 95.62 258 LYS A N 1
ATOM 1979 C CA . LYS A 1 258 ? -25.349 1.525 18.089 1.00 95.62 258 LYS A CA 1
ATOM 1980 C C . LYS A 1 258 ? -24.849 1.424 19.529 1.00 95.62 258 LYS A C 1
ATOM 1982 O O . LYS A 1 258 ? -25.600 0.990 20.394 1.00 95.62 258 LYS A O 1
ATOM 1987 N N . ALA A 1 259 ? -23.614 1.842 19.805 1.00 93.81 259 ALA A N 1
ATOM 1988 C CA . ALA A 1 259 ? -23.073 1.838 21.161 1.00 93.81 259 ALA A CA 1
ATOM 1989 C C . ALA A 1 259 ? -23.832 2.807 22.089 1.00 93.81 259 ALA A C 1
ATOM 1991 O O . ALA A 1 259 ? -24.154 2.444 23.222 1.00 93.81 259 ALA A O 1
ATOM 1992 N N . GLN A 1 260 ? -24.173 4.007 21.603 1.00 95.62 260 GLN A N 1
ATOM 1993 C CA . GLN A 1 260 ? -24.978 4.996 22.336 1.00 95.62 260 GLN A CA 1
ATOM 1994 C C . GLN A 1 260 ? -26.420 4.527 22.579 1.00 95.62 260 GLN A C 1
ATOM 1996 O O . GLN A 1 260 ? -27.013 4.879 23.596 1.00 95.62 260 GLN A O 1
ATOM 2001 N N . GLN A 1 261 ? -26.969 3.727 21.666 1.00 96.31 261 GLN A N 1
ATOM 2002 C CA . GLN A 1 261 ? -28.303 3.132 21.764 1.00 96.31 261 GLN A CA 1
ATOM 2003 C C . GLN A 1 261 ? -28.298 1.748 22.427 1.00 96.31 261 GLN A C 1
ATOM 2005 O O . GLN A 1 261 ? -29.331 1.079 22.442 1.00 96.31 261 GLN A O 1
ATOM 2010 N N . SER A 1 262 ? -27.163 1.294 22.971 1.00 96.12 262 SER A N 1
ATOM 2011 C CA . SER A 1 262 ? -27.125 0.013 23.676 1.00 96.12 262 SER A CA 1
ATOM 2012 C C . SER A 1 262 ? -28.093 0.014 24.871 1.00 96.12 262 SER A C 1
ATOM 2014 O O . SER A 1 262 ? -28.212 1.040 25.555 1.00 96.12 262 SER A O 1
ATOM 2016 N N . PRO A 1 263 ? -28.759 -1.124 25.162 1.00 96.38 263 PRO A N 1
ATOM 2017 C CA . PRO A 1 263 ? -29.665 -1.248 26.303 1.00 96.38 263 PRO A CA 1
ATOM 2018 C C . PRO A 1 263 ? -29.037 -0.757 27.610 1.00 96.38 263 PRO A C 1
ATOM 2020 O O . PRO A 1 263 ? -29.665 -0.002 28.343 1.00 96.38 263 PRO A O 1
ATOM 2023 N N . ASP A 1 264 ? -27.762 -1.073 27.851 1.00 96.75 264 ASP A N 1
ATOM 2024 C CA . ASP A 1 264 ? -27.039 -0.659 29.058 1.00 96.75 264 ASP A CA 1
ATO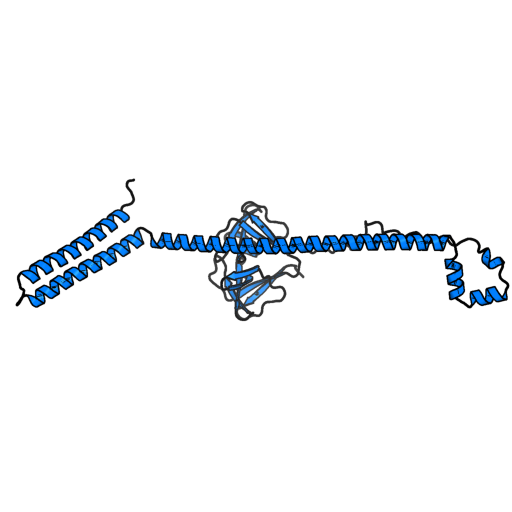M 2025 C C . ASP A 1 264 ? -26.802 0.852 29.153 1.00 96.75 264 ASP A C 1
ATOM 2027 O O . ASP A 1 264 ? -26.805 1.421 30.248 1.00 96.75 264 ASP A O 1
ATOM 2031 N N . VAL A 1 265 ? -26.530 1.524 28.029 1.00 96.75 265 VAL A N 1
ATOM 2032 C CA . VAL A 1 265 ? -26.337 2.983 28.010 1.00 96.75 265 VAL A 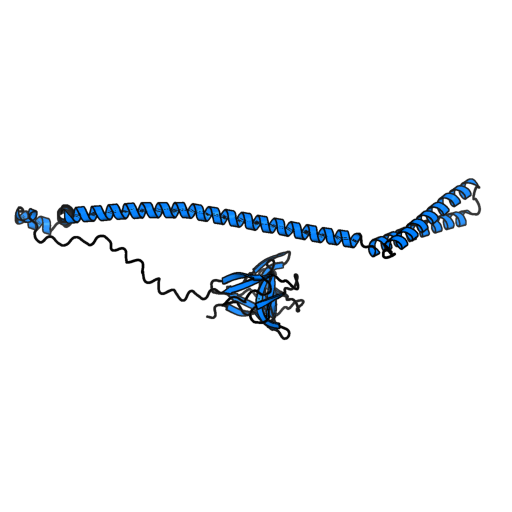CA 1
ATOM 2033 C C . VAL A 1 265 ? -27.674 3.686 28.214 1.00 96.75 265 VAL A C 1
ATOM 2035 O O . VAL A 1 265 ? -27.758 4.599 29.037 1.00 96.75 265 VAL A O 1
ATOM 2038 N N . LEU A 1 266 ? -28.729 3.226 27.537 1.00 97.44 266 LEU A N 1
ATOM 2039 C CA . LEU A 1 266 ? -30.082 3.752 27.716 1.00 97.44 266 LEU A CA 1
ATOM 2040 C C . LEU A 1 266 ? -30.587 3.529 29.146 1.00 97.44 266 LEU A C 1
ATOM 2042 O O . LEU A 1 266 ? -31.095 4.459 29.769 1.00 97.44 266 LEU A O 1
ATOM 2046 N N . ALA A 1 267 ? -30.375 2.338 29.704 1.00 97.38 267 ALA A N 1
ATOM 2047 C CA . ALA A 1 267 ? -30.745 2.009 31.073 1.00 97.38 267 ALA A CA 1
ATOM 2048 C C . ALA A 1 267 ? -30.006 2.882 32.097 1.00 97.38 267 ALA A C 1
ATOM 2050 O O . ALA A 1 267 ? -30.622 3.390 33.036 1.00 97.38 267 ALA A O 1
ATOM 2051 N N . ARG A 1 268 ? -28.698 3.111 31.903 1.00 98.06 268 ARG A N 1
ATOM 2052 C CA . ARG A 1 268 ? -27.918 4.035 32.741 1.00 98.06 268 ARG A CA 1
ATOM 2053 C C . ARG A 1 268 ? -28.436 5.465 32.642 1.00 98.06 268 ARG A C 1
ATOM 2055 O O . ARG A 1 268 ? -28.603 6.105 33.673 1.00 98.06 268 ARG A O 1
ATOM 2062 N N . ARG A 1 269 ? -28.740 5.948 31.434 1.00 98.06 269 ARG A N 1
ATOM 2063 C CA . ARG A 1 269 ? -29.305 7.288 31.235 1.00 98.06 269 ARG A CA 1
ATOM 2064 C C . ARG A 1 269 ? -30.644 7.447 31.956 1.00 98.06 269 ARG A C 1
ATOM 2066 O O . ARG A 1 269 ? -30.804 8.394 32.719 1.00 98.06 269 ARG A O 1
ATOM 2073 N N . LEU A 1 270 ? -31.562 6.496 31.782 1.00 97.69 270 LEU A N 1
ATOM 2074 C CA . LEU A 1 270 ? -32.853 6.488 32.479 1.00 97.69 270 LEU A CA 1
ATOM 2075 C C . LEU A 1 270 ? -32.685 6.428 34.001 1.00 97.69 270 LEU A C 1
ATOM 2077 O O . LEU A 1 270 ? -33.412 7.106 34.721 1.00 97.69 270 LEU A O 1
ATOM 2081 N N . GLN A 1 271 ? -31.710 5.663 34.500 1.00 98.12 271 GLN A N 1
ATOM 2082 C CA . GLN A 1 271 ? -31.386 5.611 35.926 1.00 98.12 271 GLN A CA 1
ATOM 2083 C C . GLN A 1 271 ? -30.898 6.968 36.455 1.00 98.12 271 GLN A C 1
ATOM 2085 O O . GLN A 1 271 ? -31.351 7.397 37.515 1.00 98.12 271 GLN A O 1
ATOM 2090 N N . THR A 1 272 ? -29.994 7.644 35.737 1.00 98.06 272 THR A N 1
ATOM 2091 C CA . THR A 1 272 ? -29.510 8.986 36.099 1.00 98.06 272 THR A CA 1
ATOM 2092 C C . THR A 1 272 ? -30.651 9.999 36.103 1.00 98.06 272 THR A C 1
ATOM 2094 O O . THR A 1 272 ? -30.798 10.754 37.059 1.00 98.06 272 THR A O 1
ATOM 2097 N N . GLU A 1 273 ? -31.496 9.986 35.072 1.00 98.19 273 GLU A N 1
ATOM 2098 C CA . GLU A 1 273 ? -32.651 10.880 34.978 1.00 98.19 273 GLU A CA 1
ATOM 2099 C C . GLU A 1 273 ? -33.704 10.592 36.062 1.00 98.19 273 GLU A C 1
ATOM 2101 O O . GLU A 1 273 ? -34.333 11.524 36.552 1.00 98.19 273 GLU A O 1
ATOM 2106 N N . ALA A 1 274 ? -33.895 9.333 36.468 1.00 98.00 274 ALA A N 1
ATOM 2107 C CA . ALA A 1 274 ? -34.789 8.977 37.571 1.00 98.00 274 ALA A CA 1
ATOM 2108 C C . ALA A 1 274 ? -34.240 9.427 38.934 1.00 98.00 274 ALA A C 1
ATOM 2110 O O . ALA A 1 274 ? -35.007 9.836 39.802 1.00 98.00 274 ALA A O 1
ATOM 2111 N N . ALA A 1 275 ? -32.919 9.358 39.133 1.00 97.56 275 ALA A N 1
ATOM 2112 C CA . ALA A 1 275 ? -32.275 9.857 40.347 1.00 97.56 275 ALA A CA 1
ATOM 2113 C C . ALA A 1 275 ? -32.378 11.387 40.465 1.00 97.56 275 ALA A C 1
ATOM 2115 O O . ALA A 1 275 ? -32.573 11.896 41.565 1.00 97.56 275 ALA A O 1
ATOM 2116 N N . ALA A 1 276 ? -32.296 12.110 39.342 1.00 97.44 276 ALA A N 1
ATOM 2117 C CA . ALA A 1 276 ? -32.493 13.557 39.310 1.00 97.44 276 ALA A CA 1
ATOM 2118 C C . ALA A 1 276 ? -33.925 13.953 39.721 1.00 97.44 276 ALA A C 1
ATOM 2120 O O . ALA A 1 276 ? -34.081 14.794 40.603 1.00 97.44 276 ALA A O 1
ATOM 2121 N N . ASP A 1 277 ? -34.950 13.291 39.166 1.00 97.12 277 ASP A N 1
ATOM 2122 C CA . ASP A 1 277 ? -36.353 13.527 39.554 1.00 97.12 277 ASP A CA 1
ATOM 2123 C C . ASP A 1 277 ? -36.597 13.220 41.044 1.00 97.12 277 ASP A C 1
ATOM 2125 O O . ASP A 1 277 ? -37.407 13.871 41.705 1.00 97.12 277 ASP A O 1
ATOM 2129 N N . ASP A 1 278 ? -35.910 12.206 41.585 1.00 98.00 278 ASP A N 1
ATOM 2130 C CA . ASP A 1 278 ? -36.001 11.853 43.001 1.00 98.00 278 ASP A CA 1
ATOM 2131 C C . ASP A 1 278 ? -35.398 12.939 43.890 1.00 98.00 278 ASP A C 1
ATOM 2133 O O . ASP A 1 278 ? -36.035 13.362 44.849 1.00 98.00 278 ASP A O 1
ATOM 2137 N N . HIS A 1 279 ? -34.204 13.420 43.538 1.00 97.31 279 HIS A N 1
ATOM 2138 C CA . HIS A 1 279 ? -33.540 14.509 44.247 1.00 97.31 279 HIS A CA 1
ATOM 2139 C C . HIS A 1 279 ? -34.374 15.796 44.215 1.00 97.31 279 HIS A C 1
ATOM 2141 O O . HIS A 1 279 ? -34.480 16.481 45.227 1.00 97.31 279 HIS A O 1
ATOM 2147 N N . GLU A 1 280 ? -34.999 16.124 43.081 1.00 97.44 280 GLU A N 1
ATOM 2148 C CA . GLU A 1 280 ? -35.916 17.264 42.982 1.00 97.44 280 GLU A CA 1
ATOM 2149 C C . GLU A 1 280 ? -37.135 17.096 43.901 1.00 97.44 280 GLU A C 1
ATOM 2151 O O . GLU A 1 280 ? -37.514 18.035 44.599 1.00 97.44 280 GLU A O 1
ATOM 2156 N N . ALA A 1 281 ? -37.721 15.896 43.966 1.00 97.12 281 ALA A N 1
ATOM 2157 C CA . ALA A 1 281 ? -38.833 15.624 44.872 1.00 97.12 281 ALA A CA 1
ATOM 2158 C C . ALA A 1 281 ? -38.430 15.796 46.351 1.00 97.12 281 ALA A C 1
ATOM 2160 O O . ALA A 1 281 ? -39.193 16.374 47.125 1.00 97.12 281 ALA A O 1
ATOM 2161 N N . GLU A 1 282 ? -37.239 15.332 46.741 1.00 97.62 282 GLU A N 1
ATOM 2162 C CA . GLU A 1 282 ? -36.711 15.516 48.102 1.00 97.62 282 GLU A CA 1
ATOM 2163 C C . GLU A 1 282 ? -36.385 16.986 48.410 1.00 97.62 282 GLU A C 1
ATOM 2165 O O . GLU A 1 282 ? -36.647 17.451 49.519 1.00 97.62 282 GLU A O 1
ATOM 2170 N N . ALA A 1 283 ? -35.877 17.745 47.435 1.00 96.88 283 ALA A N 1
ATOM 2171 C CA . ALA A 1 283 ? -35.651 19.181 47.588 1.00 96.88 283 ALA A CA 1
ATOM 2172 C C . ALA A 1 283 ? -36.975 19.927 47.822 1.00 96.88 283 ALA A C 1
ATOM 2174 O O . ALA A 1 283 ? -37.095 20.673 48.787 1.00 96.88 283 ALA A O 1
ATOM 2175 N N . ILE A 1 284 ? -38.008 19.635 47.020 1.00 96.38 284 ILE A N 1
ATOM 2176 C CA . ILE A 1 284 ? -39.356 20.204 47.191 1.00 96.38 284 ILE A CA 1
ATOM 2177 C C . ILE A 1 284 ? -39.928 19.874 48.580 1.00 96.38 284 ILE A C 1
ATOM 2179 O O . ILE A 1 284 ? -40.566 20.719 49.205 1.00 96.38 284 ILE A O 1
ATOM 2183 N N . LEU A 1 285 ? -39.719 18.649 49.072 1.00 96.44 285 LEU A N 1
ATOM 2184 C CA . LEU A 1 285 ? -40.139 18.252 50.417 1.00 96.44 285 LEU A CA 1
ATOM 2185 C C . LEU A 1 285 ? -39.380 19.025 51.503 1.00 96.44 285 LEU A C 1
ATOM 2187 O O . LEU A 1 285 ? -39.997 19.495 52.457 1.00 96.44 285 LEU A O 1
ATOM 2191 N N . THR A 1 286 ? -38.066 19.169 51.347 1.00 96.50 286 THR A N 1
ATOM 2192 C CA . THR A 1 286 ? -37.202 19.884 52.295 1.00 96.50 286 THR A CA 1
ATOM 2193 C C . THR A 1 286 ? -37.596 21.357 52.392 1.00 96.50 286 THR A C 1
ATOM 2195 O O . THR A 1 286 ? -37.849 21.835 53.496 1.00 96.50 286 THR A O 1
ATOM 2198 N N . ASP A 1 287 ? -37.785 22.033 51.256 1.00 95.88 287 ASP A N 1
ATOM 2199 C CA . ASP A 1 287 ? -38.229 23.433 51.199 1.00 95.88 287 ASP A CA 1
ATOM 2200 C C . ASP A 1 287 ? -39.551 23.648 51.955 1.00 95.88 287 ASP A C 1
ATOM 2202 O O . ASP A 1 287 ? -39.726 24.628 52.683 1.00 95.88 287 ASP A O 1
ATOM 2206 N N . VAL A 1 288 ? -40.500 22.716 51.814 1.00 96.12 288 VAL A N 1
ATOM 2207 C CA . VAL A 1 288 ? -41.798 22.790 52.500 1.00 96.12 288 VAL A CA 1
ATOM 2208 C C . VAL A 1 288 ? -41.662 22.544 54.002 1.00 96.12 288 VAL A C 1
ATOM 2210 O O . VAL A 1 288 ? -42.331 23.217 54.788 1.00 96.12 288 VAL A O 1
ATOM 2213 N N . LEU A 1 289 ? -40.793 21.622 54.425 1.00 94.69 289 LEU A N 1
ATOM 2214 C CA . LEU A 1 289 ? -40.523 21.373 55.844 1.00 94.69 289 LEU A CA 1
ATOM 2215 C C . LEU A 1 289 ? -39.873 22.584 56.525 1.00 94.69 289 LEU A C 1
ATOM 2217 O O . LEU A 1 289 ? -40.226 22.905 57.659 1.00 94.69 289 LEU A O 1
ATOM 2221 N N . GLU A 1 290 ? -38.981 23.292 55.833 1.00 95.06 290 GLU A N 1
ATOM 2222 C CA . GLU A 1 290 ? -38.360 24.520 56.343 1.00 95.06 290 GLU A CA 1
ATOM 2223 C C . GLU A 1 290 ? -39.368 25.676 56.469 1.00 95.06 290 GLU A C 1
ATOM 2225 O O . GLU A 1 290 ? -39.281 26.489 57.390 1.00 95.06 290 GLU A O 1
ATOM 2230 N N . GLN A 1 291 ? -40.380 25.719 55.598 1.00 94.25 291 GLN A N 1
ATOM 2231 C CA . GLN A 1 291 ? -41.433 26.743 55.597 1.00 94.25 291 GLN A CA 1
ATOM 2232 C C . GLN A 1 291 ? -42.652 26.392 56.472 1.00 94.25 291 GLN A C 1
ATOM 2234 O O . GLN A 1 291 ? -43.623 27.154 56.519 1.00 94.25 291 GLN A O 1
ATOM 2239 N N . ALA A 1 292 ? -42.623 25.265 57.194 1.00 84.44 292 ALA A N 1
ATOM 2240 C CA . ALA A 1 292 ? -43.791 24.660 57.842 1.00 84.44 292 ALA A CA 1
ATOM 2241 C C . ALA A 1 292 ? -44.538 25.551 58.855 1.00 84.44 292 ALA A C 1
ATOM 2243 O O . ALA A 1 292 ? -45.705 25.297 59.147 1.00 84.44 292 ALA A O 1
ATOM 2244 N N . GLN A 1 293 ? -43.912 26.614 59.370 1.00 90.12 293 GLN A N 1
ATOM 2245 C CA . GLN A 1 293 ? -44.557 27.553 60.297 1.00 90.12 293 GLN A CA 1
ATOM 2246 C C . GLN A 1 293 ? -45.551 28.519 59.620 1.00 90.12 293 GLN A C 1
ATOM 2248 O O . GLN A 1 293 ? -46.292 29.198 60.327 1.00 90.12 293 GLN A O 1
ATOM 2253 N N . SER A 1 294 ? -45.598 28.584 58.281 1.00 86.75 294 SER A N 1
ATOM 2254 C CA . SER A 1 294 ? -46.411 29.567 57.540 1.00 86.75 294 SER A CA 1
ATOM 2255 C C . SER A 1 294 ? -47.056 29.022 56.251 1.00 86.75 294 SER A C 1
ATOM 2257 O O . SER A 1 294 ? -47.303 29.780 55.310 1.00 86.75 294 SER A O 1
ATOM 2259 N N . LEU A 1 295 ? -47.327 27.718 56.157 1.00 89.94 295 LEU A N 1
ATOM 2260 C CA . LEU A 1 295 ? -47.915 27.141 54.942 1.00 89.94 295 LEU A CA 1
ATOM 2261 C C . LEU A 1 295 ? -49.423 27.412 54.839 1.00 89.94 295 LEU A C 1
ATOM 2263 O O . LEU A 1 295 ? -50.218 26.897 55.625 1.00 89.94 295 LEU A O 1
ATOM 2267 N N . GLU A 1 296 ? -49.829 28.160 53.813 1.00 95.12 296 GLU A N 1
ATOM 2268 C CA . GLU A 1 296 ? -51.232 28.242 53.399 1.00 95.12 296 GLU A CA 1
ATOM 2269 C C . GLU A 1 296 ? -51.701 26.929 52.741 1.00 95.12 296 GLU A C 1
ATOM 2271 O O . GLU A 1 296 ? -50.923 26.187 52.135 1.00 95.12 296 GLU A O 1
ATOM 2276 N N . ALA A 1 297 ? -53.005 26.640 52.818 1.00 91.25 297 ALA A N 1
ATOM 2277 C CA . ALA A 1 297 ? -53.588 25.415 52.260 1.00 91.25 297 ALA A CA 1
ATOM 2278 C C . ALA A 1 297 ? -53.372 25.268 50.735 1.00 91.25 297 ALA A C 1
ATOM 2280 O O . ALA A 1 297 ? -53.232 24.151 50.230 1.00 91.25 297 ALA A O 1
ATOM 2281 N N . SER A 1 298 ? -53.311 26.385 50.003 1.00 92.06 298 SER A N 1
ATOM 2282 C CA . SER A 1 298 ? -52.994 26.440 48.568 1.00 92.06 298 SER A CA 1
ATOM 2283 C C . SER A 1 298 ? -51.574 25.937 48.280 1.00 92.06 298 SER A C 1
ATOM 2285 O O . SER A 1 298 ? -51.395 25.064 47.427 1.00 92.06 298 SER A O 1
ATOM 2287 N N . SER A 1 299 ? -50.589 26.400 49.056 1.00 93.56 299 SER A N 1
ATOM 2288 C CA . SER A 1 299 ? -49.186 25.982 48.964 1.00 93.56 299 SER A CA 1
ATOM 2289 C C . SER A 1 299 ? -49.014 24.485 49.217 1.00 93.56 299 SER A C 1
ATOM 2291 O O . SER A 1 299 ? -48.221 23.831 48.541 1.00 93.56 299 SER A O 1
ATOM 2293 N N . LEU A 1 300 ? -49.802 23.912 50.131 1.00 93.62 300 LEU A N 1
ATOM 2294 C CA . LEU A 1 300 ? -49.759 22.481 50.440 1.00 93.62 300 LEU A CA 1
ATOM 2295 C C . LEU A 1 300 ? -50.338 21.615 49.305 1.00 93.62 300 LEU A C 1
ATOM 2297 O O . LEU A 1 300 ? -49.789 20.560 48.979 1.00 93.62 300 LEU A O 1
ATOM 2301 N N . SER A 1 301 ? -51.410 22.078 48.655 1.00 94.38 301 SER A N 1
ATOM 2302 C CA . SER A 1 301 ? -51.965 21.431 47.456 1.00 94.38 301 SER A CA 1
ATOM 2303 C C . SER A 1 301 ? -50.981 21.477 46.281 1.00 94.38 301 SER A C 1
ATOM 2305 O O . SER A 1 301 ? -50.774 20.471 45.595 1.00 94.38 301 SER A O 1
ATOM 2307 N N . ASP A 1 302 ? -50.351 22.628 46.044 1.00 95.19 302 ASP A N 1
ATOM 2308 C CA . ASP A 1 302 ? -49.374 22.781 44.964 1.00 95.19 302 ASP A CA 1
ATOM 2309 C C . ASP A 1 302 ? -48.102 21.961 45.211 1.00 95.19 302 ASP A C 1
ATOM 2311 O O . ASP A 1 302 ? -47.608 21.315 44.282 1.00 95.19 302 ASP A O 1
ATOM 2315 N N . PHE A 1 303 ? -47.625 21.907 46.459 1.00 95.81 303 PHE A N 1
ATOM 2316 C CA . PHE A 1 303 ? -46.570 20.991 46.892 1.00 95.81 303 PHE A CA 1
ATOM 2317 C C . PHE A 1 303 ? -46.923 19.542 46.551 1.00 95.81 303 PHE A C 1
ATOM 2319 O O . PHE A 1 303 ? -46.174 18.878 45.834 1.00 95.81 303 PHE A O 1
ATOM 2326 N N . SER A 1 304 ? -48.081 19.066 47.023 1.00 96.69 304 SER A N 1
ATOM 2327 C CA . SER A 1 304 ? -48.506 17.679 46.828 1.00 96.69 304 SER A CA 1
ATOM 2328 C C . SER A 1 304 ? -48.546 17.322 45.343 1.00 96.69 304 SER A C 1
ATOM 2330 O O . SER A 1 304 ? -48.023 16.283 44.937 1.00 96.69 304 SER A O 1
ATOM 2332 N N . ARG A 1 305 ? -49.079 18.225 44.509 1.00 97.56 305 ARG A N 1
ATOM 2333 C CA . ARG A 1 305 ? -49.127 18.048 43.055 1.00 97.56 305 ARG A CA 1
ATOM 2334 C C . ARG A 1 305 ? -47.730 17.900 42.451 1.00 97.56 305 ARG A C 1
ATOM 2336 O O . ARG A 1 305 ? -47.507 16.947 41.706 1.00 97.56 305 ARG A O 1
ATOM 2343 N N . LYS A 1 306 ? -46.800 18.809 42.771 1.00 97.38 306 LYS A N 1
ATOM 2344 C CA . LYS A 1 306 ? -45.427 18.791 42.235 1.00 97.38 306 LYS A CA 1
ATOM 2345 C C . LYS A 1 306 ? -44.652 17.559 42.701 1.00 97.38 306 LYS A C 1
ATOM 2347 O O . LYS A 1 306 ? -44.106 16.841 41.872 1.00 97.38 306 LYS A O 1
ATOM 2352 N N . PHE A 1 307 ? -44.684 17.259 43.999 1.00 97.25 307 PHE A N 1
ATOM 2353 C CA . PHE A 1 307 ? -43.999 16.100 44.573 1.00 97.25 307 PHE A CA 1
ATOM 2354 C C . PHE A 1 307 ? -44.483 14.781 43.955 1.00 97.25 307 PHE A C 1
ATOM 2356 O O . PHE A 1 307 ? -43.680 13.957 43.510 1.00 97.25 307 PHE A O 1
ATOM 2363 N N . LEU A 1 308 ? -45.806 14.588 43.869 1.00 97.38 308 LEU A N 1
ATOM 2364 C CA . LEU A 1 308 ? -46.387 13.391 43.257 1.00 97.38 308 LEU A CA 1
ATOM 2365 C C . LEU A 1 308 ? -46.046 13.291 41.769 1.00 97.38 308 LEU A C 1
ATOM 2367 O O . LEU A 1 308 ? -45.800 12.191 41.271 1.00 97.38 308 LEU A O 1
ATOM 2371 N N . GLN A 1 309 ? -46.005 14.419 41.057 1.00 97.31 309 GLN A N 1
ATOM 2372 C CA . GLN A 1 309 ? -45.604 14.451 39.656 1.00 97.31 309 GLN A CA 1
ATOM 2373 C C . GLN A 1 309 ? -44.143 14.011 39.473 1.00 97.31 309 GLN A C 1
ATOM 2375 O O . GLN A 1 309 ? -43.900 13.125 38.651 1.00 97.31 309 GLN A O 1
ATOM 2380 N N . SER A 1 310 ? -43.201 14.539 40.262 1.00 95.81 310 SER A N 1
ATOM 2381 C CA . SER A 1 310 ? -41.784 14.147 40.198 1.00 95.81 310 SER A CA 1
ATOM 2382 C C . SER A 1 310 ? -41.587 12.666 40.550 1.00 95.81 310 SER A C 1
ATOM 2384 O O . SER A 1 310 ? -40.940 11.927 39.805 1.00 95.81 310 SER A O 1
ATOM 2386 N N . LYS A 1 311 ? -42.241 12.157 41.608 1.00 97.62 311 LYS A N 1
ATOM 2387 C CA . LYS A 1 311 ? -42.183 10.720 41.951 1.00 97.62 311 LYS A CA 1
ATOM 2388 C C . LYS A 1 311 ? -42.796 9.839 40.854 1.00 97.62 311 LYS A C 1
ATOM 2390 O O . LYS A 1 311 ? -42.251 8.779 40.542 1.00 97.62 311 LYS A O 1
ATOM 2395 N N . LYS A 1 312 ? -43.892 10.268 40.218 1.00 97.50 312 LYS A N 1
ATOM 2396 C CA . LYS A 1 312 ? -44.488 9.552 39.077 1.00 97.50 312 LYS A CA 1
ATOM 2397 C C . LYS A 1 312 ? -43.518 9.469 37.893 1.00 97.50 312 LYS A C 1
ATOM 2399 O O . LYS A 1 312 ? -43.401 8.401 37.293 1.00 97.50 312 LYS A O 1
ATOM 2404 N N . GLN A 1 313 ? -42.818 10.559 37.570 1.00 97.62 313 GLN A N 1
ATOM 2405 C CA . GLN A 1 313 ? -41.820 10.593 36.493 1.00 97.62 313 GLN A CA 1
ATOM 2406 C C . GLN A 1 313 ? -40.629 9.668 36.784 1.00 97.62 313 GLN A C 1
ATOM 2408 O O . GLN A 1 313 ? -40.294 8.839 35.932 1.00 97.62 313 GLN A O 1
ATOM 2413 N N . LYS A 1 314 ? -40.093 9.696 38.014 1.00 97.75 314 LYS A N 1
ATOM 2414 C CA . LYS A 1 314 ? -39.074 8.744 38.488 1.00 97.75 314 LYS A CA 1
ATOM 2415 C C . LYS A 1 314 ? -39.494 7.295 38.233 1.00 97.75 314 LYS A C 1
ATOM 2417 O O . LYS A 1 314 ? -38.760 6.534 37.604 1.00 97.75 314 LYS A O 1
ATOM 2422 N N . HIS A 1 315 ? -40.669 6.894 38.723 1.00 97.69 315 HIS A N 1
ATOM 2423 C CA . HIS A 1 315 ? -41.123 5.506 38.609 1.00 97.69 315 HIS A CA 1
ATOM 2424 C C . HIS A 1 315 ? -41.379 5.085 37.157 1.00 97.69 315 HIS A C 1
ATOM 2426 O O . HIS A 1 315 ? -41.042 3.961 36.795 1.00 97.69 315 HIS A O 1
ATOM 2432 N N . ALA A 1 316 ? -41.899 5.980 36.311 1.00 97.94 316 ALA A N 1
ATOM 2433 C CA . ALA A 1 316 ? -42.047 5.718 34.880 1.00 97.94 316 ALA A CA 1
ATOM 2434 C C . ALA A 1 316 ? -40.693 5.461 34.188 1.00 97.94 316 ALA A C 1
ATOM 2436 O O . ALA A 1 316 ? -40.573 4.504 33.422 1.00 97.94 316 ALA A O 1
ATOM 2437 N N . LYS A 1 317 ? -39.658 6.258 34.492 1.00 98.06 317 LYS A N 1
ATOM 2438 C CA . LYS A 1 317 ? -38.296 6.059 33.958 1.00 98.06 317 LYS A CA 1
ATOM 2439 C C . LYS A 1 317 ? -37.678 4.741 34.430 1.00 98.06 317 LYS A C 1
ATOM 2441 O O . LYS A 1 317 ? -37.084 4.028 33.624 1.00 98.06 317 LYS A O 1
ATOM 2446 N N . LEU A 1 318 ? -37.852 4.386 35.708 1.00 97.94 318 LEU A N 1
ATOM 2447 C CA . LEU A 1 318 ? -37.387 3.100 36.243 1.00 97.94 318 LEU A CA 1
ATOM 2448 C C . LEU A 1 318 ? -38.112 1.915 35.595 1.00 97.94 318 LEU A C 1
ATOM 2450 O O . LEU A 1 318 ? -37.460 0.949 35.220 1.00 97.94 318 LEU A O 1
ATOM 2454 N N . ALA A 1 319 ? -39.428 1.997 35.393 1.00 97.19 319 ALA A N 1
ATOM 2455 C CA . ALA A 1 319 ? -40.173 0.950 34.698 1.00 97.19 319 ALA A CA 1
ATOM 2456 C C . ALA A 1 319 ? -39.684 0.765 33.249 1.00 97.19 319 ALA A C 1
ATOM 2458 O O . ALA A 1 319 ? -39.453 -0.362 32.820 1.00 97.19 319 ALA A O 1
ATOM 2459 N N . LEU A 1 320 ? -39.453 1.862 32.514 1.00 97.38 320 LEU A N 1
ATOM 2460 C CA . LEU A 1 320 ? -38.916 1.808 31.151 1.00 97.38 320 LEU A CA 1
ATOM 2461 C C . LEU A 1 320 ? -37.499 1.215 31.108 1.00 97.38 320 LEU A C 1
ATOM 2463 O O . LEU A 1 320 ? -37.180 0.446 30.205 1.00 97.38 320 LEU A O 1
ATOM 2467 N N . LYS A 1 321 ? -36.659 1.541 32.096 1.00 97.50 321 LYS A N 1
ATOM 2468 C CA . LYS A 1 321 ? -35.329 0.944 32.254 1.00 97.50 321 LYS A CA 1
ATOM 2469 C C . LYS A 1 321 ? -35.425 -0.576 32.408 1.00 97.50 321 LYS A C 1
ATOM 2471 O O . LYS A 1 321 ? -34.722 -1.286 31.695 1.00 97.50 321 LYS A O 1
ATOM 2476 N N . GLU A 1 322 ? -36.288 -1.066 33.298 1.00 97.06 322 GLU A N 1
ATOM 2477 C CA . GLU A 1 322 ? -36.475 -2.510 33.490 1.00 97.06 322 GLU A CA 1
ATOM 2478 C C . GLU A 1 322 ? -36.991 -3.178 32.208 1.00 97.06 322 GLU A C 1
ATOM 2480 O O . GLU A 1 322 ? -36.478 -4.221 31.814 1.00 97.06 322 GLU A O 1
ATOM 2485 N N . MET A 1 323 ? -37.915 -2.539 31.480 1.00 96.00 323 MET A N 1
ATOM 2486 C CA . MET A 1 323 ? -38.384 -3.043 30.182 1.00 96.00 323 MET A CA 1
ATOM 2487 C C . MET A 1 323 ? -37.269 -3.155 29.132 1.00 96.00 323 MET A C 1
ATOM 2489 O O . MET A 1 323 ? -37.270 -4.104 28.356 1.00 96.00 323 MET A O 1
ATOM 2493 N N . ILE A 1 324 ? -36.327 -2.206 29.088 1.00 95.69 324 ILE A N 1
ATOM 2494 C CA . ILE A 1 324 ? -35.187 -2.235 28.155 1.00 95.69 324 ILE A CA 1
ATOM 2495 C C . ILE A 1 324 ? -34.181 -3.332 28.529 1.00 95.69 324 ILE A C 1
ATOM 2497 O O . ILE A 1 324 ? -33.555 -3.914 27.644 1.00 95.69 324 ILE A O 1
ATOM 2501 N N . LEU A 1 325 ? -34.003 -3.595 29.827 1.00 95.56 325 LEU A N 1
ATOM 2502 C CA . LEU A 1 325 ? -33.046 -4.583 30.327 1.00 95.56 325 LEU A CA 1
ATOM 2503 C C . LEU A 1 325 ? -33.575 -6.015 30.308 1.00 95.56 325 LEU A C 1
ATOM 2505 O O . LEU A 1 325 ? -32.765 -6.936 30.346 1.00 95.56 325 LEU A O 1
ATOM 2509 N N . MET A 1 326 ? -34.892 -6.222 30.256 1.00 95.19 326 MET A N 1
ATOM 2510 C CA . MET A 1 326 ? -35.464 -7.557 30.115 1.00 95.19 326 MET A CA 1
ATOM 2511 C C . MET A 1 326 ? -35.129 -8.110 28.718 1.00 95.19 326 MET A C 1
ATOM 2513 O O . MET A 1 326 ? -35.692 -7.628 27.731 1.00 95.19 326 MET A O 1
ATOM 2517 N N . PRO A 1 327 ? -34.217 -9.102 28.590 1.00 81.69 327 PRO A N 1
ATOM 2518 C CA . PRO A 1 327 ? -33.961 -9.740 27.306 1.00 81.69 327 PRO A CA 1
ATOM 2519 C C . PRO A 1 327 ? -35.274 -10.368 26.850 1.00 81.69 327 PRO A C 1
ATOM 2521 O O . PRO A 1 327 ? -35.884 -11.133 27.596 1.00 81.69 327 PRO A O 1
ATOM 2524 N N . GLY A 1 328 ? -35.740 -9.976 25.665 1.00 73.44 328 GLY A N 1
ATOM 2525 C CA . GLY A 1 328 ? -37.073 -10.323 25.194 1.00 73.44 328 GLY A CA 1
ATOM 2526 C C . GLY A 1 328 ? -37.376 -11.813 25.339 1.00 73.44 328 GLY A C 1
ATOM 2527 O O . GLY A 1 328 ? -36.734 -12.652 24.716 1.00 73.44 328 GLY A O 1
ATOM 2528 N N . THR A 1 329 ? -38.412 -12.114 26.115 1.00 59.03 329 THR A N 1
ATOM 2529 C CA . THR A 1 329 ? -39.312 -13.257 25.935 1.00 59.03 329 THR A CA 1
ATOM 2530 C C . THR A 1 329 ? -40.203 -13.021 24.704 1.00 59.03 329 THR A C 1
ATOM 2532 O O . THR A 1 329 ? -41.427 -13.044 24.811 1.00 59.03 329 THR A O 1
ATOM 2535 N N . ASN A 1 330 ? -39.581 -12.739 23.552 1.00 51.72 330 ASN A N 1
ATOM 2536 C CA . ASN A 1 330 ? -40.216 -12.609 22.235 1.00 51.72 330 ASN A CA 1
ATOM 2537 C C . ASN A 1 330 ? -39.668 -13.673 21.287 1.00 51.72 330 ASN A C 1
ATOM 2539 O O . ASN A 1 330 ? -38.428 -13.840 21.266 1.00 51.72 330 ASN A O 1
#

Secondary structure (DSSP, 8-state):
--SEEEEEEETTPBPPTTB-EEEE-GGG-EEEEEEETTEEEEEEEETTEEEEEE-SS-S-BSEEEEEEE-S-EEEEEEETTPBPPTTBPEEEEETTTEEE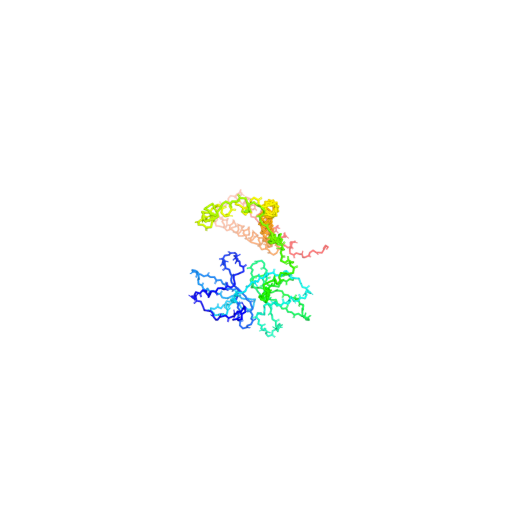EEEEETTEEEEEEEETTEEEEEEETTTEEESEEEEEEEPP--TT-GGG---S-----SPPPPPPS--TTGGGS-HHHHHHHHH-HHHHHHHHHTSHHHHHHHHHHHHHHHHHHHHHHHHHHHHHHHHHHHHHHHHHHHHHHHHHHHHHHHHHHHHHHHHHT-HHHHHHHHHHHHHHHHHHHHHHHHHHHHTGGG--HHHHHHHHHHHHHHHHHHHHHHHHHHHHHS----